Protein AF-0000000083204205 (afdb_homodimer)

Nearest PDB structures (foldseek):
  4p1m-assembly1_A-2  TM=7.434E-01  e=3.852E-02  Escherichia coli
  1t3u-assembly1_D  TM=6.246E-01  e=1.962E-02  Pseudomonas aeruginosa PAO1
  4uc9-assembly4_D  TM=2.939E-01  e=9.115E+00  Human respiratory syncytial virus A2
  4p1m-assembly1_A-2  TM=7.431E-01  e=3.852E-02  Escherichia coli
  1t3u-assembly1_D  TM=6.246E-01  e=1.962E-02  Pseudomonas aeruginosa PAO1

InterPro domains:
  IPR007838 Cell division protein ZapA-like [PF05164] (6-90)
  IPR036192 Cell division protein ZapA-like superfamily [SSF102829] (6-81)

Radius of gyration: 22.92 Å; Cα contacts (8 Å, |Δi|>4): 173; chains: 2; bounding box: 45×75×54 Å

Sequence (198 aa):
MAQQAITLKLAGKSYSLNIDSEKEEMYRLAEREVNSYLAAIKQNNFKNWTDQDYLSMAALKFAIANVDMRQSRELSDEDLKRLGHLGEEIDAYLNALKGMAQQAITLKLAGKSYSLNIDSEKEEMYRLAEREVNSYLAAIKQNNFKNWTDQDYLSMAALKFAIANVDMRQSRELSDEDLKRLGHLGEEIDAYLNALKG

Secondary structure (DSSP, 8-state):
--EEEEEEEETTEEEEEEEEGGGHHHHHHHHHHHHHHHHHHHTT--TT--HHHHHHHHHHHHHHHHHHHHHHHHHHHHHHHHHHHHHHHHHHHHHHHH-/--EEEEEEEETTEEEEEEEEGGGHHHHHHHHHHHHHHHHHHHTT--TT--HHHHHHHHHHHHHHHHHHHHHHHHHHHHHHHHHHHHHHHHHHHHHHHH-

Solvent-accessible surface area (backbone atoms only — not comparable to full-atom values): 10953 Å² total; per-residue (Å²): 131,59,73,39,79,45,79,45,65,54,97,89,39,78,44,80,43,81,41,52,55,90,47,47,67,52,52,51,50,17,40,49,51,52,49,52,48,48,56,57,57,56,71,68,59,64,85,90,60,47,72,50,50,49,29,44,50,46,23,41,53,26,26,34,50,39,54,53,50,52,55,50,47,55,52,48,51,51,48,48,51,51,49,50,54,52,49,53,53,50,51,52,53,52,57,58,67,77,103,132,59,75,38,79,45,78,44,65,54,97,89,39,79,45,80,42,81,41,51,56,90,47,48,68,50,52,52,50,17,40,50,50,52,49,51,47,47,56,56,57,54,71,68,59,62,84,92,61,48,72,49,51,50,30,45,50,44,24,41,53,27,27,34,51,40,54,53,50,52,56,51,47,54,53,48,50,53,48,49,51,51,48,49,52,50,50,53,53,49,51,52,53,53,58,57,68,77,103

Organism: NCBI:txid214856

Foldseek 3Di:
DDKDWDWADDLRDIDIDIDDPVCVVVVVVVSVVLVVQLVVVVVVVPPPDDSVNSNVVSVVVVVVVVVVVVVVVVVVVVVVVVVVVVVVVVVVVVVVVVD/DDKDWDWADDLRDIDIDIDDPVCVVVVVVVSVVLVVQLVVVVVVVPPPDDSVNSNVVSVVVVVVVVVVVVVVVVVVVVVVVVVVVVVVVVVVVVVVVVD

Structure (mmCIF, N/CA/C/O backbone):
data_AF-0000000083204205-model_v1
#
loop_
_entity.id
_entity.type
_entity.pdbx_description
1 polymer 'Cell division protein ZapA'
#
loop_
_atom_site.group_PDB
_atom_site.id
_atom_site.type_symbol
_atom_site.label_atom_id
_atom_site.label_alt_id
_atom_site.label_comp_id
_atom_site.label_asym_id
_atom_site.label_entity_id
_atom_site.label_seq_id
_atom_site.pdbx_PDB_ins_code
_atom_site.Cartn_x
_atom_site.Cartn_y
_atom_site.Cartn_z
_atom_site.occupancy
_atom_site.B_iso_or_equiv
_atom_site.auth_seq_id
_atom_site.auth_comp_id
_atom_site.auth_asym_id
_atom_site.auth_atom_id
_atom_site.pdbx_PDB_model_num
ATOM 1 N N . MET A 1 1 ? -20.734 -2.529 15.055 1 80.31 1 MET A N 1
ATOM 2 C CA . MET A 1 1 ? -20.734 -2.174 13.641 1 80.31 1 MET A CA 1
ATOM 3 C C . MET A 1 1 ? -21.25 -3.33 12.789 1 80.31 1 MET A C 1
ATOM 5 O O . MET A 1 1 ? -21.125 -4.496 13.172 1 80.31 1 MET A O 1
ATOM 9 N N . ALA A 1 2 ? -22.062 -3.029 11.781 1 92.38 2 ALA A N 1
ATOM 10 C CA . ALA A 1 2 ? -22.641 -4.066 10.938 1 92.38 2 ALA A CA 1
ATOM 11 C C . ALA A 1 2 ? -21.578 -4.734 10.07 1 92.38 2 ALA A C 1
ATOM 13 O O . ALA A 1 2 ? -20.641 -4.074 9.609 1 92.38 2 ALA A O 1
ATOM 14 N N . GLN A 1 3 ? -21.641 -6.152 10.109 1 96.69 3 GLN A N 1
ATOM 15 C CA . GLN A 1 3 ? -20.734 -6.918 9.258 1 96.69 3 GLN A CA 1
ATOM 16 C C . GLN A 1 3 ? -21.422 -7.312 7.949 1 96.69 3 GLN A C 1
ATOM 18 O O . GLN A 1 3 ? -22.641 -7.426 7.887 1 96.69 3 GLN A O 1
ATOM 23 N N . GLN A 1 4 ? -20.578 -7.34 6.918 1 97.19 4 GLN A N 1
ATOM 24 C CA . GLN A 1 4 ? -21.078 -7.785 5.625 1 97.19 4 GLN A CA 1
ATOM 25 C C . GLN A 1 4 ? -20.031 -8.609 4.875 1 97.19 4 GLN A C 1
ATOM 27 O O . GLN A 1 4 ? -18.844 -8.359 4.996 1 97.19 4 GLN A O 1
ATOM 32 N N . ALA A 1 5 ? -20.578 -9.523 4.148 1 97.25 5 ALA A N 1
ATOM 33 C CA . ALA A 1 5 ? -19.734 -10.289 3.244 1 97.25 5 ALA A CA 1
ATOM 34 C C . ALA A 1 5 ? -19.625 -9.602 1.886 1 97.25 5 ALA A C 1
ATOM 36 O O . ALA A 1 5 ? -20.609 -9.117 1.344 1 97.25 5 ALA A O 1
ATOM 37 N N . ILE A 1 6 ? -18.375 -9.477 1.399 1 98.25 6 ILE A N 1
ATOM 38 C CA . ILE A 1 6 ? -18.188 -8.977 0.041 1 98.25 6 ILE A CA 1
ATOM 39 C C . ILE A 1 6 ? -17.297 -9.938 -0.74 1 98.25 6 ILE A C 1
ATOM 41 O O . ILE A 1 6 ? -16.516 -10.688 -0.149 1 98.25 6 ILE A O 1
ATOM 45 N N . THR A 1 7 ? -17.469 -9.883 -2.045 1 98.5 7 THR A N 1
ATOM 46 C CA . THR A 1 7 ? -16.609 -10.641 -2.943 1 98.5 7 THR A CA 1
ATOM 47 C C . THR A 1 7 ? -15.719 -9.703 -3.754 1 98.5 7 THR A C 1
ATOM 49 O O . THR A 1 7 ? -16.203 -8.766 -4.387 1 98.5 7 THR A O 1
ATOM 52 N N . LEU A 1 8 ? -14.43 -9.992 -3.668 1 98.62 8 LEU A N 1
ATOM 53 C CA . LEU A 1 8 ? -13.461 -9.219 -4.434 1 98.62 8 LEU A CA 1
ATOM 54 C C . LEU A 1 8 ? -12.773 -10.094 -5.48 1 98.62 8 LEU A C 1
ATOM 56 O O . LEU A 1 8 ? -12.531 -11.281 -5.242 1 98.62 8 LEU A O 1
ATOM 60 N N . LYS A 1 9 ? -12.516 -9.398 -6.605 1 98.5 9 LYS A N 1
ATOM 61 C CA . LYS A 1 9 ? -11.836 -10.117 -7.68 1 98.5 9 LYS A CA 1
ATOM 62 C C . LYS A 1 9 ? -10.422 -9.578 -7.891 1 98.5 9 LYS A C 1
ATOM 64 O O . LYS A 1 9 ? -10.242 -8.383 -8.133 1 98.5 9 LYS A O 1
ATOM 69 N N . LEU A 1 10 ? -9.492 -10.469 -7.699 1 98.38 10 LEU A N 1
ATOM 70 C CA . LEU A 1 10 ? -8.094 -10.117 -7.922 1 98.38 10 LEU A CA 1
ATOM 71 C C . LEU A 1 10 ? -7.418 -11.117 -8.852 1 98.38 10 LEU A C 1
ATOM 73 O O . LEU A 1 10 ? -7.395 -12.32 -8.562 1 98.38 10 LEU A O 1
ATOM 77 N N . ALA A 1 11 ? -6.805 -10.625 -9.969 1 94.62 11 ALA A N 1
ATOM 78 C CA . ALA A 1 11 ? -6.098 -11.453 -10.945 1 94.62 11 ALA A CA 1
ATOM 79 C C . ALA A 1 11 ? -6.953 -12.641 -11.383 1 94.62 11 ALA A C 1
ATOM 81 O O . ALA A 1 11 ? -6.477 -13.773 -11.422 1 94.62 11 ALA A O 1
ATOM 82 N N . GLY A 1 12 ? -8.211 -12.414 -11.539 1 93.56 12 GLY A N 1
ATOM 83 C CA . GLY A 1 12 ? -9.102 -13.414 -12.109 1 93.56 12 GLY A CA 1
ATOM 84 C C . GLY A 1 12 ? -9.734 -14.312 -11.07 1 93.56 12 GLY A C 1
ATOM 85 O O . GLY A 1 12 ? -10.578 -15.148 -11.398 1 93.56 12 GLY A O 1
ATOM 86 N N . LYS A 1 13 ? -9.398 -14.141 -9.875 1 96.81 13 LYS A N 1
ATOM 87 C CA . LYS A 1 13 ? -9.938 -14.969 -8.805 1 96.81 13 LYS A CA 1
ATOM 88 C C . LYS A 1 13 ? -10.82 -14.156 -7.867 1 96.81 13 LYS A C 1
ATOM 90 O O . LYS A 1 13 ? -10.586 -12.961 -7.66 1 96.81 13 LYS A O 1
ATOM 95 N N . SER A 1 14 ? -11.734 -14.859 -7.32 1 98 14 SER A N 1
ATOM 96 C CA . SER A 1 14 ? -12.672 -14.211 -6.406 1 98 14 SER A CA 1
ATOM 97 C C . SER A 1 14 ? -12.398 -14.609 -4.961 1 98 14 SER A C 1
ATOM 99 O O . SER A 1 14 ? -12.102 -15.773 -4.676 1 98 14 SER A O 1
ATOM 101 N N . TYR A 1 15 ? -12.516 -13.664 -4.051 1 97.25 15 TYR A N 1
ATOM 102 C CA . TYR A 1 15 ? -12.32 -13.867 -2.617 1 97.25 15 TYR A CA 1
ATOM 103 C C . TYR A 1 15 ? -13.5 -13.305 -1.826 1 97.25 15 TYR A C 1
ATOM 105 O O . TYR A 1 15 ? -13.844 -12.133 -1.974 1 97.25 15 TYR A O 1
ATOM 113 N N . SER A 1 16 ? -14.078 -14.078 -0.99 1 97.5 16 SER A N 1
ATOM 114 C CA . SER A 1 16 ? -15.133 -13.617 -0.099 1 97.5 16 SER A CA 1
ATOM 115 C C . SER A 1 16 ? -14.57 -13.188 1.253 1 97.5 16 SER A C 1
ATOM 117 O O . SER A 1 16 ? -13.867 -13.961 1.907 1 97.5 16 SER A O 1
ATOM 119 N N . LEU A 1 17 ? -14.875 -11.961 1.586 1 96.69 17 LEU A N 1
ATOM 120 C CA . LEU A 1 17 ? -14.375 -11.422 2.844 1 96.69 17 LEU A CA 1
ATOM 121 C C . LEU A 1 17 ? -15.516 -10.891 3.705 1 96.69 17 LEU A C 1
ATOM 123 O O . LEU A 1 17 ? -16.5 -10.359 3.184 1 96.69 17 LEU A O 1
ATOM 127 N N . ASN A 1 18 ? -15.359 -11.125 4.984 1 97.19 18 ASN A N 1
ATOM 128 C CA . ASN A 1 18 ? -16.25 -10.5 5.957 1 97.19 18 ASN A CA 1
ATOM 129 C C . ASN A 1 18 ? -15.648 -9.219 6.523 1 97.19 18 ASN A C 1
ATOM 131 O O . ASN A 1 18 ? -14.578 -9.242 7.129 1 97.19 18 ASN A O 1
ATOM 135 N N . ILE A 1 19 ? -16.375 -8.086 6.316 1 97.25 19 ILE A N 1
ATOM 136 C CA . ILE A 1 19 ? -15.797 -6.805 6.699 1 97.25 19 ILE A CA 1
ATOM 137 C C . ILE A 1 19 ? -16.844 -5.961 7.422 1 97.25 19 ILE A C 1
ATOM 139 O O . ILE A 1 19 ? -18.031 -6.285 7.41 1 97.25 19 ILE A O 1
ATOM 143 N N . ASP A 1 20 ? -16.375 -4.883 8.078 1 96.62 20 ASP A N 1
ATOM 144 C CA . ASP A 1 20 ? -17.281 -3.834 8.523 1 96.62 20 ASP A CA 1
ATOM 145 C C . ASP A 1 20 ? -17.922 -3.125 7.34 1 96.62 20 ASP A C 1
ATOM 147 O O . ASP A 1 20 ? -17.234 -2.656 6.434 1 96.62 20 ASP A O 1
ATOM 151 N N . SER A 1 21 ? -19.234 -2.977 7.406 1 96.62 21 SER A N 1
ATOM 152 C CA . SER A 1 21 ? -20 -2.426 6.293 1 96.62 21 SER A CA 1
ATOM 153 C C . SER A 1 21 ? -19.531 -1.014 5.949 1 96.62 21 SER A C 1
ATOM 155 O O . SER A 1 21 ? -19.562 -0.611 4.785 1 96.62 21 SER A O 1
ATOM 157 N N . GLU A 1 22 ? -19.016 -0.334 6.867 1 95.31 22 GLU A N 1
ATOM 158 C CA . GLU A 1 22 ? -18.594 1.052 6.664 1 95.31 22 GLU A CA 1
ATOM 159 C C . GLU A 1 22 ? -17.297 1.131 5.867 1 95.31 22 GLU A C 1
ATOM 161 O O . GLU A 1 22 ? -16.969 2.182 5.312 1 95.31 22 GLU A O 1
ATOM 166 N N . LYS A 1 23 ? -16.594 -0.029 5.703 1 96 23 LYS A N 1
ATOM 167 C CA . LYS A 1 23 ? -15.297 -0.044 5.027 1 96 23 LYS A CA 1
ATOM 168 C C . LYS A 1 23 ? -15.43 -0.532 3.59 1 96 23 LYS A C 1
ATOM 170 O O . LYS A 1 23 ? -14.445 -0.563 2.846 1 96 23 LYS A O 1
ATOM 175 N N . GLU A 1 24 ? -16.609 -0.859 3.145 1 97.06 24 GLU A N 1
ATOM 176 C CA . GLU A 1 24 ? -16.812 -1.491 1.845 1 97.06 24 GLU A CA 1
ATOM 177 C C . GLU A 1 24 ? -16.25 -0.627 0.719 1 97.06 24 GLU A C 1
ATOM 179 O O . GLU A 1 24 ? -15.578 -1.134 -0.184 1 97.06 24 GLU A O 1
ATOM 184 N N . GLU A 1 25 ? -16.562 0.609 0.744 1 97 25 GLU A N 1
ATOM 185 C CA . GLU A 1 25 ? -16.062 1.488 -0.317 1 97 25 GLU A CA 1
ATOM 186 C C . GLU A 1 25 ? -14.547 1.459 -0.405 1 97 25 GLU A C 1
ATOM 188 O O . GLU A 1 25 ? -13.984 1.445 -1.501 1 97 25 GLU A O 1
ATOM 193 N N . MET A 1 26 ? -13.898 1.373 0.69 1 97.75 26 MET A N 1
ATOM 194 C CA . MET A 1 26 ? -12.438 1.335 0.761 1 97.75 26 MET A CA 1
ATOM 195 C C . MET A 1 26 ? -11.898 0.05 0.144 1 97.75 26 MET A C 1
ATOM 197 O O . MET A 1 26 ? -10.938 0.083 -0.625 1 97.75 26 MET A O 1
ATOM 201 N N . TYR A 1 27 ? -12.523 -1.045 0.409 1 98.38 27 TYR A N 1
ATOM 202 C CA . TYR A 1 27 ? -12.109 -2.33 -0.139 1 98.38 27 TYR A CA 1
ATOM 203 C C . TYR A 1 27 ? -12.312 -2.371 -1.649 1 98.38 27 TYR A C 1
ATOM 205 O O . TYR A 1 27 ? -11.484 -2.914 -2.379 1 98.38 27 TYR A O 1
ATOM 213 N N . ARG A 1 28 ? -13.398 -1.749 -2.092 1 98.69 28 ARG A N 1
ATOM 214 C CA . ARG A 1 28 ? -13.695 -1.729 -3.52 1 98.69 28 ARG A CA 1
ATOM 215 C C . ARG A 1 28 ? -12.711 -0.842 -4.273 1 98.69 28 ARG A C 1
ATOM 217 O O . ARG A 1 28 ? -12.273 -1.188 -5.371 1 98.69 28 ARG A O 1
ATOM 224 N N . LEU A 1 29 ? -12.414 0.24 -3.65 1 98.38 29 LEU A N 1
ATOM 225 C CA . LEU A 1 29 ? -11.43 1.126 -4.258 1 98.38 29 LEU A CA 1
ATOM 226 C C . LEU A 1 29 ? -10.07 0.446 -4.344 1 98.38 29 LEU A C 1
ATOM 228 O O . LEU A 1 29 ? -9.383 0.543 -5.363 1 98.38 29 LEU A O 1
ATOM 232 N N . ALA A 1 30 ? -9.703 -0.22 -3.273 1 98.69 30 ALA A N 1
ATOM 233 C CA . ALA A 1 30 ? -8.438 -0.95 -3.248 1 98.69 30 ALA A CA 1
ATOM 234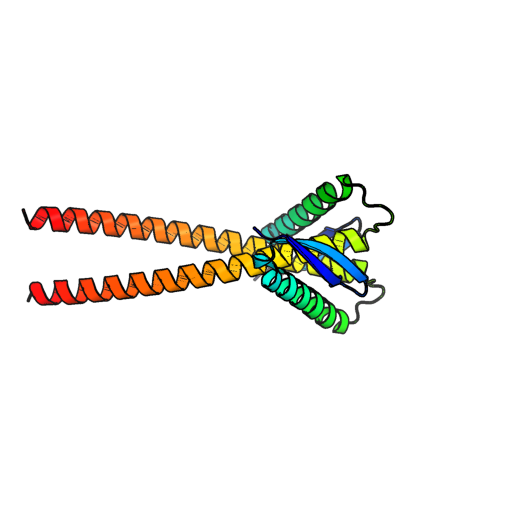 C C . ALA A 1 30 ? -8.406 -2.031 -4.324 1 98.69 30 ALA A C 1
ATOM 236 O O . ALA A 1 30 ? -7.406 -2.188 -5.027 1 98.69 30 ALA A O 1
ATOM 237 N N . GLU A 1 31 ? -9.484 -2.773 -4.422 1 98.81 31 GLU A N 1
ATOM 238 C CA . GLU A 1 31 ? -9.617 -3.779 -5.473 1 98.81 31 GLU A CA 1
ATOM 239 C C . GLU A 1 31 ? -9.391 -3.168 -6.852 1 98.81 31 GLU A C 1
ATOM 241 O O . GLU A 1 31 ? -8.656 -3.725 -7.668 1 98.81 31 GLU A O 1
ATOM 246 N N . ARG A 1 32 ? -10.086 -2.086 -7.078 1 98.44 32 ARG A N 1
ATOM 247 C CA . ARG A 1 32 ? -9.969 -1.404 -8.359 1 98.44 32 ARG A CA 1
ATOM 248 C C . ARG A 1 32 ? -8.531 -0.972 -8.625 1 98.44 32 ARG A C 1
ATOM 250 O O . ARG A 1 32 ? -8.031 -1.101 -9.742 1 98.44 32 ARG A O 1
ATOM 257 N N . GLU A 1 33 ? -7.887 -0.431 -7.668 1 98.56 33 GLU A N 1
ATOM 258 C CA . GLU A 1 33 ? -6.512 0.028 -7.816 1 98.56 33 GLU A CA 1
ATOM 259 C C . GLU A 1 33 ? -5.574 -1.135 -8.133 1 98.56 33 GLU A C 1
ATOM 261 O O . GLU A 1 33 ? -4.699 -1.017 -9 1 98.56 33 GLU A O 1
ATOM 266 N N . VAL A 1 34 ? -5.773 -2.205 -7.414 1 98.88 34 VAL A N 1
ATOM 267 C CA . VAL A 1 34 ? -4.941 -3.377 -7.672 1 98.88 34 VAL A CA 1
ATOM 268 C C . VAL A 1 34 ? -5.145 -3.846 -9.109 1 98.88 34 VAL A C 1
ATOM 270 O O . VAL A 1 34 ? -4.18 -4.023 -9.859 1 98.88 34 VAL A O 1
ATOM 273 N N . ASN A 1 35 ? -6.383 -3.955 -9.5 1 98.69 35 ASN A N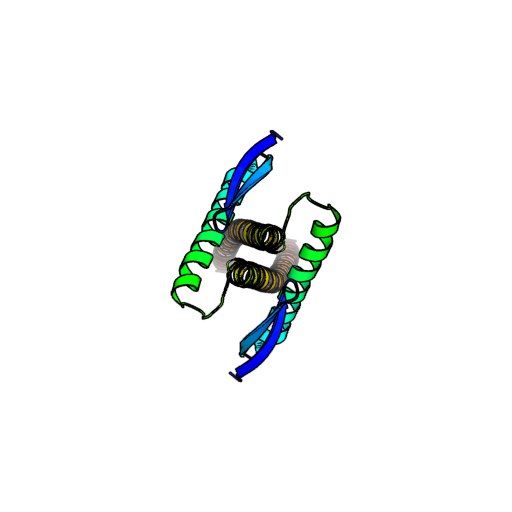 1
ATOM 274 C CA . ASN A 1 35 ? -6.684 -4.461 -10.836 1 98.69 35 ASN A CA 1
ATOM 275 C C . ASN A 1 35 ? -6.211 -3.498 -11.922 1 98.69 35 ASN A C 1
ATOM 277 O O . ASN A 1 35 ? -5.762 -3.928 -12.984 1 98.69 35 ASN A O 1
ATOM 281 N N . SER A 1 36 ? -6.395 -2.26 -11.664 1 98.56 36 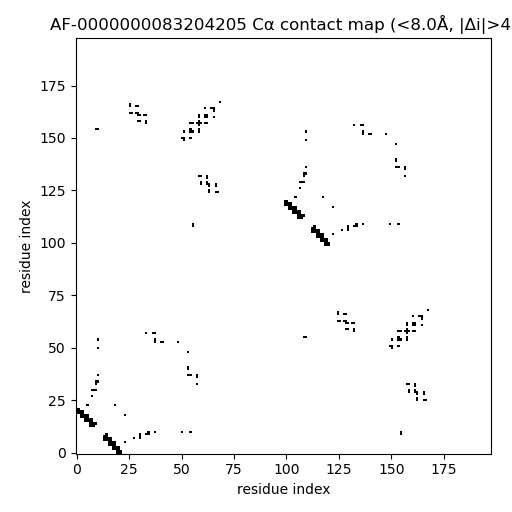SER A N 1
ATOM 282 C CA . SER A 1 36 ? -5.906 -1.261 -12.609 1 98.56 36 SER A CA 1
ATOM 283 C C . SER A 1 36 ? -4.398 -1.369 -12.797 1 98.56 36 SER A C 1
ATOM 285 O O . SER A 1 36 ? -3.896 -1.253 -13.914 1 98.56 36 SER A O 1
ATOM 287 N N . TYR A 1 37 ? -3.701 -1.565 -11.711 1 98.56 37 TYR A N 1
ATOM 288 C CA . TYR A 1 37 ? -2.252 -1.704 -11.805 1 98.56 37 TYR A CA 1
ATOM 289 C C . TYR A 1 37 ? -1.874 -2.971 -12.562 1 98.56 37 TYR A C 1
ATOM 291 O O . TYR A 1 37 ? -0.994 -2.945 -13.422 1 98.56 37 TYR A O 1
ATOM 299 N N . LEU A 1 38 ? -2.51 -4.07 -12.188 1 98.5 38 LEU A N 1
ATOM 300 C CA . LEU A 1 38 ? -2.232 -5.328 -12.875 1 98.5 38 LEU A CA 1
ATOM 301 C C . LEU A 1 38 ? -2.445 -5.188 -14.375 1 98.5 38 LEU A C 1
ATOM 303 O O . LEU A 1 38 ? -1.621 -5.648 -15.172 1 98.5 38 LEU A O 1
ATOM 307 N N . ALA A 1 39 ? -3.559 -4.555 -14.711 1 97.19 39 ALA A N 1
ATOM 308 C CA . ALA A 1 39 ? -3.857 -4.348 -16.125 1 97.19 39 ALA A CA 1
ATOM 309 C C . ALA A 1 39 ? -2.773 -3.512 -16.797 1 97.19 39 ALA A C 1
ATOM 311 O O . ALA A 1 39 ? -2.342 -3.822 -17.922 1 97.19 39 ALA A O 1
ATOM 312 N N . ALA A 1 40 ? -2.344 -2.49 -16.188 1 97.62 40 ALA A N 1
ATOM 313 C CA . ALA A 1 40 ? -1.339 -1.583 -16.734 1 97.62 40 ALA A CA 1
ATOM 314 C C . ALA A 1 40 ? -0.004 -2.295 -16.922 1 97.62 40 ALA A C 1
ATOM 316 O O . ALA A 1 40 ? 0.625 -2.166 -17.984 1 97.62 40 ALA A O 1
ATOM 317 N N . ILE A 1 41 ? 0.453 -3.025 -15.953 1 97.25 41 ILE A N 1
ATOM 318 C CA . ILE A 1 41 ? 1.784 -3.617 -16.016 1 97.25 41 ILE A CA 1
ATOM 319 C C . ILE A 1 41 ? 1.78 -4.801 -16.984 1 97.25 41 ILE A C 1
ATOM 321 O O . ILE A 1 41 ? 2.814 -5.137 -17.562 1 97.25 41 ILE A O 1
ATOM 325 N N . LYS A 1 42 ? 0.674 -5.402 -17.156 1 96.25 42 LYS A N 1
ATOM 326 C CA . LYS A 1 42 ? 0.553 -6.5 -18.109 1 96.25 42 LYS A CA 1
ATOM 327 C C . LYS A 1 42 ? 0.789 -6.012 -19.531 1 96.25 42 LYS A C 1
ATOM 329 O O . LYS A 1 42 ? 1.182 -6.793 -20.406 1 96.25 42 LYS A O 1
ATOM 334 N N . GLN A 1 43 ? 0.535 -4.762 -19.766 1 96.19 43 GLN A N 1
ATOM 335 C CA . GLN A 1 43 ? 0.738 -4.191 -21.094 1 96.19 43 GLN A CA 1
ATOM 336 C C . GLN A 1 43 ? 2.213 -4.211 -21.484 1 96.19 43 GLN A C 1
ATOM 338 O O . GLN A 1 43 ? 2.551 -4.145 -22.672 1 96.19 43 GLN A O 1
ATOM 343 N N . ASN A 1 44 ? 3.086 -4.27 -20.5 1 92.69 44 ASN A N 1
ATOM 344 C CA . ASN A 1 44 ? 4.52 -4.312 -20.781 1 92.69 44 ASN A CA 1
ATOM 345 C C . ASN A 1 44 ? 4.945 -5.672 -21.312 1 92.69 44 ASN A C 1
ATOM 347 O O . ASN A 1 44 ? 6.039 -5.809 -21.875 1 92.69 44 ASN A O 1
ATOM 351 N N . ASN A 1 45 ? 4.234 -6.629 -21.203 1 88.25 45 ASN A N 1
ATOM 352 C CA . ASN A 1 45 ? 4.395 -7.961 -21.781 1 88.25 45 ASN A CA 1
ATOM 353 C C . ASN A 1 45 ? 5.727 -8.586 -21.375 1 88.25 45 ASN A C 1
ATOM 355 O O . ASN A 1 45 ? 6.492 -9.031 -22.234 1 88.25 45 ASN A O 1
ATOM 359 N N . PHE A 1 46 ? 5.883 -8.609 -20.031 1 89.38 46 PHE A N 1
ATOM 360 C CA . PHE A 1 46 ? 7.086 -9.258 -19.531 1 89.38 46 PHE A CA 1
ATOM 361 C C . PHE A 1 46 ? 7.082 -10.742 -19.859 1 89.38 46 PHE A C 1
ATOM 363 O O . PHE A 1 46 ? 6.117 -11.453 -19.562 1 89.38 46 PHE A O 1
ATOM 370 N N . LYS A 1 47 ? 8.211 -11.133 -20.531 1 89.56 47 LYS A N 1
ATOM 371 C CA . LYS A 1 47 ? 8.32 -12.523 -20.953 1 89.56 47 LYS A CA 1
ATOM 372 C C . LYS A 1 47 ? 8.297 -13.469 -19.75 1 89.56 47 LYS A C 1
ATOM 374 O O . LYS A 1 47 ? 8.992 -13.234 -18.766 1 89.56 47 LYS A O 1
ATOM 379 N N . ASN A 1 48 ? 7.461 -14.539 -19.719 1 93.56 48 ASN A N 1
ATOM 380 C CA . ASN A 1 48 ? 7.398 -15.656 -18.781 1 93.56 48 ASN A CA 1
ATOM 381 C C . ASN A 1 48 ? 6.801 -15.234 -17.438 1 93.56 48 ASN A C 1
ATOM 383 O O . ASN A 1 48 ? 6.961 -15.93 -16.438 1 93.56 48 ASN A O 1
ATOM 387 N N . TRP A 1 49 ? 6.309 -14.031 -17.453 1 95.44 49 TRP A N 1
ATOM 388 C CA . TRP A 1 49 ? 5.641 -13.648 -16.203 1 95.44 49 TRP A CA 1
ATOM 389 C C . TRP A 1 49 ? 4.289 -14.336 -16.078 1 95.44 49 TRP A C 1
ATOM 391 O O . TRP A 1 49 ? 3.545 -14.453 -17.062 1 95.44 49 TRP A O 1
ATOM 401 N N . THR A 1 50 ? 4.016 -14.727 -14.852 1 95.94 50 THR A N 1
ATOM 402 C CA . THR A 1 50 ? 2.725 -15.305 -14.492 1 95.94 50 THR A CA 1
ATOM 403 C C . THR A 1 50 ? 1.915 -14.328 -13.641 1 95.94 50 THR A C 1
ATOM 405 O O . THR A 1 50 ? 2.391 -13.242 -13.312 1 95.94 50 THR A O 1
ATOM 408 N N . ASP A 1 51 ? 0.686 -14.711 -13.336 1 95.94 51 ASP A N 1
ATOM 409 C CA . ASP A 1 51 ? -0.126 -13.898 -12.438 1 95.94 51 ASP A CA 1
ATOM 410 C C . ASP A 1 51 ? 0.574 -13.695 -11.094 1 95.94 51 ASP A C 1
ATOM 412 O O . ASP A 1 51 ? 0.446 -12.641 -10.469 1 95.94 51 ASP A O 1
ATOM 416 N N . GLN A 1 52 ? 1.271 -14.68 -10.711 1 97.19 52 GLN A N 1
ATOM 417 C CA . GLN 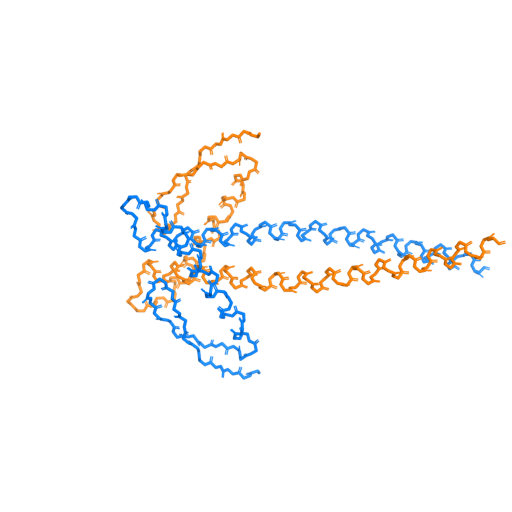A 1 52 ? 2.049 -14.547 -9.484 1 97.19 52 GLN A CA 1
ATOM 418 C C . GLN A 1 52 ? 3.068 -13.422 -9.594 1 97.19 52 GLN A C 1
ATOM 420 O O . GLN A 1 52 ? 3.262 -12.656 -8.641 1 97.19 52 GLN A O 1
ATOM 425 N N . ASP A 1 53 ? 3.697 -13.305 -10.695 1 98 53 ASP A N 1
ATOM 426 C CA . ASP A 1 53 ? 4.684 -12.258 -10.914 1 98 53 ASP A CA 1
ATOM 427 C C . ASP A 1 53 ? 4.031 -10.875 -10.867 1 98 53 ASP A C 1
ATOM 429 O O . ASP A 1 53 ? 4.527 -9.977 -10.188 1 98 53 ASP A O 1
ATOM 433 N N . TYR A 1 54 ? 2.967 -10.758 -11.562 1 98.19 54 TYR A N 1
ATOM 434 C CA . TYR A 1 54 ? 2.268 -9.484 -11.609 1 98.19 54 TYR A CA 1
ATOM 435 C C . TYR A 1 54 ? 1.759 -9.094 -10.227 1 98.19 54 TYR A C 1
ATOM 437 O O . TYR A 1 54 ? 1.819 -7.922 -9.836 1 98.19 54 TYR A O 1
ATOM 445 N N . LEU A 1 55 ? 1.296 -10.047 -9.484 1 98.69 55 LEU A N 1
ATOM 446 C CA . LEU A 1 55 ? 0.793 -9.797 -8.141 1 98.69 55 LEU A CA 1
ATOM 447 C C . LEU A 1 55 ? 1.934 -9.445 -7.191 1 98.69 55 LEU A C 1
ATOM 449 O O . LEU A 1 55 ? 1.756 -8.633 -6.277 1 98.69 55 LEU A O 1
ATOM 453 N N . SER A 1 56 ? 3.104 -10.031 -7.371 1 98.81 56 SER A N 1
ATOM 454 C CA . SER A 1 56 ? 4.281 -9.648 -6.598 1 98.81 56 SER A CA 1
ATOM 455 C C . SER A 1 56 ? 4.613 -8.172 -6.797 1 98.81 56 SER A C 1
ATOM 457 O O . SER A 1 56 ? 4.859 -7.453 -5.824 1 98.81 56 SER A O 1
ATOM 459 N N . MET A 1 57 ? 4.508 -7.734 -7.984 1 98.44 57 MET A N 1
ATOM 460 C CA . MET A 1 57 ? 4.82 -6.344 -8.297 1 98.44 57 MET A CA 1
ATOM 461 C C . MET A 1 57 ? 3.756 -5.41 -7.738 1 98.44 57 MET A C 1
ATOM 463 O O . MET A 1 57 ? 4.07 -4.309 -7.281 1 98.44 57 MET A O 1
ATOM 467 N N . ALA A 1 58 ? 2.518 -5.863 -7.82 1 98.75 58 ALA A N 1
ATOM 468 C CA . ALA A 1 58 ? 1.447 -5.062 -7.234 1 98.75 58 ALA A CA 1
ATOM 469 C C . ALA A 1 58 ? 1.647 -4.898 -5.727 1 98.75 58 ALA A C 1
ATOM 471 O O . ALA A 1 58 ? 1.553 -3.787 -5.199 1 98.75 58 ALA A O 1
ATOM 472 N N . ALA A 1 59 ? 1.901 -5.98 -5.047 1 98.94 59 ALA A N 1
ATOM 473 C CA . ALA A 1 59 ? 2.162 -5.934 -3.609 1 98.94 59 ALA A CA 1
ATOM 474 C C . ALA A 1 59 ? 3.322 -4.992 -3.291 1 98.94 59 ALA A C 1
ATOM 476 O O . ALA A 1 59 ? 3.217 -4.148 -2.4 1 98.94 59 ALA A O 1
ATOM 477 N N . LEU A 1 60 ? 4.367 -5.121 -4.082 1 98.88 60 LEU A N 1
ATOM 478 C CA . LEU A 1 60 ? 5.543 -4.277 -3.891 1 98.88 60 LEU A CA 1
ATOM 479 C C . LEU A 1 60 ? 5.199 -2.809 -4.117 1 98.88 60 LEU A C 1
ATOM 481 O O . LEU A 1 60 ? 5.566 -1.947 -3.314 1 98.88 60 LEU A O 1
ATOM 485 N N . LYS A 1 61 ? 4.52 -2.557 -5.195 1 98.5 61 LYS A N 1
ATOM 486 C CA . LYS A 1 61 ? 4.133 -1.194 -5.551 1 98.5 61 LYS A CA 1
ATOM 487 C C . LYS A 1 61 ? 3.373 -0.524 -4.41 1 98.5 61 LYS A C 1
ATOM 489 O O . LYS A 1 61 ? 3.697 0.599 -4.016 1 98.5 61 LYS A O 1
ATOM 494 N N . PHE A 1 62 ? 2.416 -1.251 -3.891 1 98.81 62 PHE A N 1
ATOM 495 C CA . PHE A 1 62 ? 1.562 -0.647 -2.875 1 98.81 62 PHE A CA 1
ATOM 496 C C . PHE A 1 62 ? 2.279 -0.583 -1.532 1 98.81 62 PHE A C 1
ATOM 498 O O . PHE A 1 62 ? 2.061 0.344 -0.75 1 98.81 62 PHE A O 1
ATOM 505 N N . ALA A 1 63 ? 3.146 -1.502 -1.267 1 98.75 63 ALA A N 1
ATOM 506 C CA . ALA A 1 63 ? 3.971 -1.439 -0.062 1 98.75 63 ALA A CA 1
ATOM 507 C C . ALA A 1 63 ? 4.93 -0.254 -0.114 1 98.75 63 ALA A C 1
ATOM 509 O O . ALA A 1 63 ? 5.113 0.449 0.882 1 98.75 63 ALA A O 1
ATOM 510 N N . ILE A 1 64 ? 5.523 -0.033 -1.263 1 98.44 64 ILE A N 1
ATOM 511 C CA . ILE A 1 64 ? 6.426 1.101 -1.433 1 98.44 64 ILE A CA 1
ATOM 512 C C . ILE A 1 64 ? 5.668 2.404 -1.179 1 98.44 64 ILE A C 1
ATOM 514 O O . ILE A 1 64 ? 6.164 3.289 -0.477 1 98.44 64 ILE A O 1
ATOM 518 N N . ALA A 1 65 ? 4.5 2.486 -1.742 1 97.5 65 ALA A N 1
ATOM 519 C CA . ALA A 1 65 ? 3.678 3.678 -1.555 1 97.5 65 ALA A CA 1
ATOM 520 C C . ALA A 1 65 ? 3.367 3.904 -0.078 1 97.5 65 ALA A C 1
ATOM 522 O O . ALA A 1 65 ? 3.365 5.043 0.395 1 97.5 65 ALA A O 1
ATOM 523 N N . ASN A 1 66 ? 3.057 2.828 0.624 1 97.12 66 ASN A N 1
ATOM 524 C CA . ASN A 1 66 ? 2.77 2.916 2.051 1 97.12 66 ASN A CA 1
ATOM 525 C C . ASN A 1 66 ? 3.979 3.42 2.836 1 97.12 66 ASN A C 1
ATOM 527 O O . ASN A 1 66 ? 3.842 4.273 3.715 1 97.12 66 ASN A O 1
ATOM 531 N N . VAL A 1 67 ? 5.141 2.883 2.539 1 96.81 67 VAL A N 1
ATOM 532 C CA . VAL A 1 67 ? 6.367 3.297 3.213 1 96.81 67 VAL A CA 1
ATOM 533 C C . VAL A 1 67 ? 6.621 4.781 2.959 1 96.81 67 VAL A C 1
ATOM 535 O O . VAL A 1 67 ? 6.938 5.531 3.885 1 96.81 67 VAL A O 1
ATOM 538 N N . ASP A 1 68 ? 6.473 5.16 1.725 1 94.94 68 ASP A N 1
ATOM 539 C CA . ASP A 1 68 ? 6.695 6.543 1.321 1 94.94 68 ASP A CA 1
ATOM 540 C C . ASP A 1 68 ? 5.754 7.488 2.064 1 94.94 68 ASP A C 1
ATOM 542 O O . ASP A 1 68 ? 6.184 8.523 2.576 1 94.94 68 ASP A O 1
ATOM 546 N N . MET A 1 69 ? 4.465 7.09 2.162 1 92.69 69 MET A N 1
ATOM 547 C CA . MET A 1 69 ? 3.453 7.918 2.809 1 92.69 69 MET A CA 1
ATOM 548 C C . MET A 1 69 ? 3.715 8.023 4.309 1 92.69 69 MET A C 1
ATOM 550 O O . MET A 1 69 ? 3.521 9.086 4.902 1 92.69 69 MET A O 1
ATOM 554 N N . ARG A 1 70 ? 4.137 6.98 4.875 1 91.25 70 ARG A N 1
ATOM 555 C CA . ARG A 1 70 ? 4.418 6.988 6.309 1 91.25 70 ARG A CA 1
ATOM 556 C C . ARG A 1 70 ? 5.602 7.895 6.629 1 91.25 70 ARG A C 1
ATOM 558 O O . ARG A 1 70 ? 5.578 8.625 7.617 1 91.25 70 ARG A O 1
ATOM 565 N N . GLN A 1 71 ? 6.559 7.844 5.82 1 88.5 71 GLN A N 1
ATOM 566 C CA . GLN A 1 71 ? 7.734 8.68 6.031 1 88.5 71 GLN A CA 1
ATOM 567 C C . GLN A 1 71 ? 7.395 10.156 5.844 1 88.5 71 GLN A C 1
ATOM 569 O O . GLN A 1 71 ? 7.883 11.016 6.59 1 88.5 71 GLN A O 1
ATOM 574 N N . SER A 1 72 ? 6.574 10.43 4.902 1 85.69 72 SER A N 1
ATOM 575 C CA . SER A 1 72 ? 6.156 11.805 4.641 1 85.69 72 SER A CA 1
ATOM 576 C C . SER A 1 72 ? 5.281 12.336 5.77 1 85.69 72 SER A C 1
ATOM 578 O O . SER A 1 72 ? 5.379 13.508 6.137 1 85.69 72 SER A O 1
ATOM 580 N N . ARG A 1 73 ? 4.422 11.492 6.277 1 82.5 73 ARG A N 1
ATOM 581 C CA . ARG A 1 73 ? 3.545 11.883 7.379 1 82.5 73 ARG A CA 1
ATOM 582 C C . ARG A 1 73 ? 4.348 12.18 8.641 1 82.5 73 ARG A C 1
ATOM 584 O O . ARG A 1 73 ? 4.016 13.094 9.398 1 82.5 73 ARG A O 1
ATOM 591 N N . GLU A 1 74 ? 5.289 11.414 8.859 1 81.38 74 GLU A N 1
ATOM 592 C CA . GLU A 1 74 ? 6.148 11.633 10.016 1 81.38 74 GLU A CA 1
ATOM 593 C C . GLU A 1 74 ? 6.812 13.008 9.953 1 81.38 74 GLU A C 1
ATOM 595 O O . GLU A 1 74 ? 6.914 13.703 10.969 1 81.38 74 GLU A O 1
ATOM 600 N N . LEU A 1 75 ? 7.125 13.352 8.812 1 76.88 75 LEU A N 1
ATOM 601 C CA . LEU A 1 75 ? 7.742 14.664 8.617 1 76.88 75 LEU A CA 1
ATOM 602 C C . LEU A 1 75 ? 6.727 15.781 8.852 1 76.88 75 LEU A C 1
ATOM 604 O O . LEU A 1 75 ? 7.047 16.781 9.484 1 76.88 75 LEU A O 1
ATOM 608 N N . SER A 1 76 ? 5.547 15.547 8.414 1 77.38 76 SER A N 1
ATOM 609 C CA . SER A 1 76 ? 4.488 16.547 8.562 1 77.38 76 SER A CA 1
ATOM 610 C C . SER A 1 76 ? 4.086 16.703 10.023 1 77.38 76 SER A C 1
ATOM 612 O O . SER A 1 76 ? 3.863 17.812 10.492 1 77.38 76 SER A O 1
ATOM 614 N N . ASP A 1 77 ? 3.961 15.586 10.648 1 78.25 77 ASP A N 1
ATOM 615 C CA . ASP A 1 77 ? 3.602 15.625 12.07 1 78.25 77 ASP A CA 1
ATOM 616 C C . ASP A 1 77 ? 4.645 16.391 12.875 1 78.25 77 ASP A C 1
ATOM 618 O O . ASP A 1 77 ? 4.305 17.125 13.805 1 78.25 77 ASP A O 1
ATOM 622 N N . GLU A 1 78 ? 5.812 16.156 12.523 1 74.88 78 GLU A N 1
ATOM 623 C CA . GLU A 1 78 ? 6.883 16.891 13.188 1 74.88 78 GLU A CA 1
ATOM 624 C C . GLU A 1 78 ? 6.758 18.391 12.938 1 74.88 78 GLU A C 1
ATOM 626 O O . GLU A 1 78 ? 6.984 19.188 13.844 1 74.88 78 GLU A O 1
ATOM 631 N N . ASP A 1 79 ? 6.391 18.672 11.742 1 72.75 79 ASP A N 1
ATOM 632 C CA . ASP A 1 79 ? 6.199 20.062 11.391 1 72.75 79 ASP A CA 1
ATOM 633 C C . ASP A 1 79 ? 5.023 20.672 12.156 1 72.75 79 ASP A C 1
ATOM 635 O O . ASP A 1 79 ? 5.102 21.812 12.617 1 72.75 79 ASP A O 1
ATOM 639 N N . LEU A 1 80 ? 3.953 19.906 12.273 1 70.81 80 LEU A N 1
ATOM 640 C CA . LEU A 1 80 ? 2.775 20.359 13 1 70.81 80 LEU A CA 1
ATOM 641 C C . LEU A 1 80 ? 3.09 20.562 14.477 1 70.81 80 LEU A C 1
ATOM 643 O O . LEU A 1 80 ? 2.619 21.516 15.102 1 70.81 80 LEU A O 1
ATOM 647 N N . LYS A 1 81 ? 3.783 19.625 14.914 1 77.62 81 LYS A N 1
ATOM 648 C CA . LYS A 1 81 ? 4.211 19.75 16.297 1 77.62 81 LYS A CA 1
ATOM 649 C C . LYS A 1 81 ? 5.043 21.016 16.516 1 77.62 81 LYS A C 1
ATOM 651 O O . LYS A 1 81 ? 4.836 21.75 17.484 1 77.62 81 LYS A O 1
ATOM 656 N N . ARG A 1 82 ? 5.852 21.312 15.555 1 76 82 ARG A N 1
ATOM 657 C CA . ARG A 1 82 ? 6.668 22.516 15.617 1 76 82 ARG A CA 1
ATOM 658 C C . ARG A 1 82 ? 5.801 23.781 15.531 1 76 82 ARG A C 1
ATOM 660 O O . ARG A 1 82 ? 6.016 24.734 16.266 1 76 82 ARG A O 1
ATOM 667 N N . LEU A 1 83 ? 4.816 23.656 14.742 1 70.06 83 LEU A N 1
ATOM 668 C CA . LEU A 1 83 ? 3.895 24.766 14.578 1 70.06 83 LEU A CA 1
ATOM 669 C C . LEU A 1 83 ? 3.059 24.969 15.844 1 7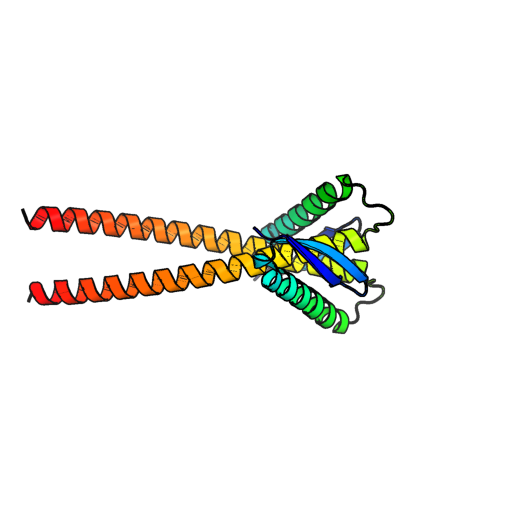0.06 83 LEU A C 1
ATOM 671 O O . LEU A 1 83 ? 2.814 26.109 16.25 1 70.06 83 LEU A O 1
ATOM 675 N N . GLY A 1 84 ? 2.59 23.844 16.328 1 72.38 84 GLY A N 1
ATOM 676 C CA . GLY A 1 84 ? 1.869 23.938 17.594 1 72.38 84 GLY A CA 1
ATOM 677 C C . GLY A 1 84 ? 2.68 24.578 18.703 1 72.38 84 GLY A C 1
ATOM 678 O O . GLY A 1 84 ? 2.172 25.422 19.422 1 72.38 84 GLY A O 1
ATOM 679 N N . HIS A 1 85 ? 3.938 24.172 18.828 1 78.38 85 HIS A N 1
ATOM 680 C CA . HIS A 1 85 ? 4.828 24.75 19.812 1 78.38 85 HIS A CA 1
ATOM 681 C C . HIS A 1 85 ? 5 26.25 19.594 1 78.38 85 HIS A C 1
ATOM 683 O O . HIS A 1 85 ? 4.996 27.031 20.547 1 78.38 85 HIS A O 1
ATOM 689 N N . LEU A 1 86 ? 5.121 26.656 18.391 1 69.44 86 LEU A N 1
ATOM 690 C CA . LEU A 1 86 ? 5.23 28.062 18.047 1 69.44 86 LEU A CA 1
ATOM 691 C C . LEU A 1 86 ? 3.965 28.828 18.438 1 69.44 86 LEU A C 1
ATOM 693 O O . LEU A 1 86 ? 4.039 29.938 18.969 1 69.44 86 LEU A O 1
ATOM 697 N N . GLY A 1 87 ? 2.758 28.297 18.219 1 68.94 87 GLY A N 1
ATOM 698 C CA . GLY A 1 87 ? 1.484 28.875 18.625 1 68.94 87 GLY A CA 1
ATOM 699 C C . GLY A 1 87 ? 1.359 29.062 20.125 1 68.94 87 GLY A C 1
ATOM 700 O O . GLY A 1 87 ? 0.881 30.094 20.594 1 68.94 87 GLY A O 1
ATOM 701 N N . GLU A 1 88 ? 1.716 28.016 20.812 1 79 88 GLU A N 1
ATOM 702 C CA . GLU A 1 88 ? 1.71 28.109 22.281 1 79 88 GLU A CA 1
ATOM 703 C C . GLU A 1 88 ? 2.623 29.219 22.766 1 79 88 GLU A C 1
ATOM 705 O O . GLU A 1 88 ? 2.283 29.938 23.719 1 79 88 GLU A O 1
ATOM 710 N N . GLU A 1 89 ? 3.824 29.312 22.172 1 66.81 89 GLU A N 1
ATOM 711 C CA . GLU A 1 89 ? 4.766 30.375 22.547 1 66.81 89 GLU A CA 1
ATOM 712 C C . GLU A 1 89 ? 4.18 31.75 22.266 1 66.81 89 GLU A C 1
ATOM 714 O O . GLU A 1 89 ? 4.32 32.656 23.078 1 66.81 89 GLU A O 1
ATOM 719 N N . ILE A 1 90 ? 3.535 31.922 21.188 1 68.69 90 ILE A N 1
ATOM 720 C CA . ILE A 1 90 ? 2.906 33.188 20.812 1 68.69 90 ILE A CA 1
ATOM 721 C C . ILE A 1 90 ? 1.778 33.5 21.781 1 68.69 90 ILE A C 1
ATOM 723 O O . ILE A 1 90 ? 1.665 34.656 22.25 1 68.69 90 ILE A O 1
ATOM 727 N N . ASP A 1 91 ? 0.909 32.594 22.047 1 72.25 91 ASP A N 1
ATOM 728 C CA . ASP A 1 91 ? -0.174 32.75 23.016 1 72.25 91 ASP A CA 1
ATOM 729 C C . ASP A 1 91 ? 0.368 33.188 24.375 1 72.25 91 ASP A C 1
ATOM 731 O O . ASP A 1 91 ? -0.206 34.062 25.031 1 72.25 91 ASP A O 1
ATOM 735 N N . ALA A 1 92 ? 1.412 32.5 24.75 1 74.81 92 ALA A N 1
ATOM 736 C CA . ALA A 1 92 ? 2.053 32.844 26.031 1 74.81 92 ALA A CA 1
ATOM 737 C C . ALA A 1 92 ? 2.559 34.281 26.016 1 74.81 92 ALA A C 1
ATOM 739 O O . ALA A 1 92 ? 2.373 35.031 27 1 74.81 92 ALA A O 1
ATOM 740 N N . TYR A 1 93 ? 3.174 34.75 25.016 1 67.31 93 TYR A N 1
ATOM 741 C CA . TYR A 1 93 ? 3.693 36.094 24.891 1 67.31 93 TYR A CA 1
ATOM 742 C C . TYR A 1 93 ? 2.561 37.125 24.875 1 67.31 93 TYR A C 1
ATOM 744 O O . TYR A 1 93 ? 2.652 38.156 25.516 1 67.31 93 TYR A O 1
ATOM 752 N N . LEU A 1 94 ? 1.479 36.844 24.203 1 65.25 94 LEU A N 1
ATOM 753 C CA . LEU A 1 94 ? 0.332 37.75 24.094 1 65.25 94 LEU A CA 1
ATOM 754 C C . LEU A 1 94 ? -0.389 37.875 25.422 1 65.25 94 LEU A C 1
ATOM 756 O O . LEU A 1 94 ? -0.823 38.969 25.797 1 65.25 94 LEU A O 1
ATOM 760 N N . ASN A 1 95 ? -0.535 36.781 26.031 1 79.19 95 ASN A N 1
ATOM 761 C CA . ASN A 1 95 ? -1.141 36.812 27.359 1 79.19 95 ASN A CA 1
ATOM 762 C C . ASN A 1 95 ? -0.287 37.594 28.359 1 79.19 95 ASN A C 1
ATOM 764 O O . ASN A 1 95 ? -0.817 38.25 29.266 1 79.19 95 ASN A O 1
ATOM 768 N N . ALA A 1 96 ? 0.976 37.531 28.156 1 72.88 96 ALA A N 1
ATOM 769 C CA . ALA A 1 96 ? 1.906 38.281 29 1 72.88 96 ALA A CA 1
ATOM 770 C C . ALA A 1 96 ? 1.794 39.781 28.75 1 72.88 96 ALA A C 1
ATOM 772 O O . ALA A 1 96 ? 1.975 40.594 29.656 1 72.88 96 ALA A O 1
ATOM 773 N N . LEU A 1 97 ? 1.513 40.25 27.641 1 61.66 97 LEU A N 1
ATOM 774 C CA . LEU A 1 97 ? 1.365 41.656 27.281 1 61.66 97 LEU A CA 1
ATOM 775 C C . LEU A 1 97 ? 0.054 42.219 27.812 1 61.66 97 LEU A C 1
ATOM 777 O O . LEU A 1 97 ? -0.014 43.406 28.203 1 61.66 97 LEU A O 1
ATOM 781 N N . LYS A 1 98 ? -1.048 41.562 27.766 1 64.56 98 LYS A N 1
ATOM 782 C CA . LYS A 1 98 ? -2.355 42 28.219 1 64.56 98 LYS A CA 1
ATOM 783 C C . LYS A 1 98 ? -2.35 42.25 29.734 1 64.56 98 LYS A C 1
ATOM 785 O O . LYS A 1 98 ? -3.176 43 30.25 1 64.56 98 LYS A O 1
ATOM 790 N N . GLY A 1 99 ? -1.603 41.562 30.359 1 55.66 99 GLY A N 1
ATOM 791 C CA . GLY A 1 99 ? -1.512 41.875 31.781 1 55.66 99 GLY A CA 1
ATOM 792 C C . GLY A 1 99 ? -0.443 42.906 32.125 1 55.66 99 GLY A C 1
ATOM 793 O O . GLY A 1 99 ? -0.646 43.75 32.969 1 55.66 99 GLY A O 1
ATOM 794 N N . MET B 1 1 ? 20.594 11.656 -10.773 1 80.12 1 MET B N 1
ATOM 795 C CA . MET B 1 1 ? 20.594 10.742 -9.633 1 80.12 1 MET B CA 1
ATOM 796 C C . MET B 1 1 ? 21.203 9.398 -10.016 1 80.12 1 MET B C 1
ATOM 798 O O . MET B 1 1 ? 21.125 8.992 -11.18 1 80.12 1 MET B O 1
ATOM 802 N N . ALA B 1 2 ? 22 8.828 -9.141 1 92.38 2 ALA B N 1
ATOM 803 C CA . ALA B 1 2 ? 22.656 7.562 -9.438 1 92.38 2 ALA B CA 1
ATOM 804 C C . ALA B 1 2 ? 21.656 6.41 -9.461 1 92.38 2 ALA B C 1
ATOM 806 O O . ALA B 1 2 ? 20.703 6.387 -8.68 1 92.38 2 ALA B O 1
ATOM 807 N N . GLN B 1 3 ? 21.812 5.586 -10.609 1 96.62 3 GLN B N 1
ATOM 808 C CA . GLN B 1 3 ? 20.984 4.398 -10.727 1 96.62 3 GLN B CA 1
ATOM 809 C C . GLN B 1 3 ? 21.719 3.158 -10.219 1 96.62 3 GLN B C 1
ATOM 811 O O . GLN B 1 3 ? 22.953 3.109 -10.242 1 96.62 3 GLN B O 1
ATOM 816 N N . GLN B 1 4 ? 20.891 2.289 -9.617 1 97.19 4 GLN B N 1
ATOM 817 C CA . GLN B 1 4 ? 21.469 1.024 -9.164 1 97.19 4 GLN B CA 1
ATOM 818 C C . GLN B 1 4 ? 20.5 -0.13 -9.391 1 97.19 4 GLN B C 1
ATOM 820 O O . GLN B 1 4 ? 19.281 0.047 -9.297 1 97.19 4 GLN B O 1
ATOM 825 N N . ALA B 1 5 ? 21.125 -1.233 -9.664 1 97.25 5 ALA B N 1
ATOM 826 C CA . ALA B 1 5 ? 20.344 -2.463 -9.742 1 97.25 5 ALA B CA 1
ATOM 827 C C . ALA B 1 5 ? 20.234 -3.133 -8.375 1 97.25 5 ALA B C 1
ATOM 829 O O . ALA B 1 5 ? 21.219 -3.215 -7.637 1 97.25 5 ALA B O 1
ATOM 830 N N . ILE B 1 6 ? 18.984 -3.516 -8.031 1 98.19 6 ILE B N 1
ATOM 831 C CA . ILE B 1 6 ? 18.812 -4.305 -6.812 1 98.19 6 ILE B CA 1
ATOM 832 C C . ILE B 1 6 ? 17.984 -5.551 -7.125 1 98.19 6 ILE B C 1
ATOM 834 O O . ILE B 1 6 ? 17.234 -5.578 -8.102 1 98.19 6 ILE B O 1
ATOM 838 N N . THR B 1 7 ? 18.203 -6.551 -6.266 1 98.5 7 THR B N 1
ATOM 839 C CA . THR B 1 7 ? 17.406 -7.766 -6.348 1 98.5 7 THR B CA 1
ATOM 840 C C . THR B 1 7 ? 16.484 -7.891 -5.137 1 98.5 7 THR B C 1
ATOM 842 O O . THR B 1 7 ? 16.938 -7.793 -3.994 1 98.5 7 THR B O 1
ATOM 845 N N . LEU B 1 8 ? 15.211 -8.07 -5.457 1 98.62 8 LEU B N 1
ATOM 846 C CA . LEU B 1 8 ? 14.211 -8.266 -4.406 1 98.62 8 LEU B CA 1
ATOM 847 C C . LEU B 1 8 ? 13.609 -9.664 -4.48 1 98.62 8 LEU B C 1
ATOM 849 O O . LEU B 1 8 ? 13.422 -10.203 -5.57 1 98.62 8 LEU B O 1
ATOM 853 N N . LYS B 1 9 ? 13.344 -10.156 -3.25 1 98.56 9 LYS B N 1
ATOM 854 C CA . LYS B 1 9 ? 12.734 -11.477 -3.182 1 98.56 9 LYS B CA 1
ATOM 855 C C . LYS B 1 9 ? 11.305 -11.398 -2.664 1 98.56 9 LYS B C 1
ATOM 857 O O . LYS B 1 9 ? 11.062 -10.883 -1.569 1 98.56 9 LYS B O 1
ATOM 862 N N . LEU B 1 10 ? 10.414 -11.844 -3.52 1 98.38 10 LEU B N 1
ATOM 863 C CA . LEU B 1 10 ? 9.008 -11.891 -3.143 1 98.38 10 LEU B CA 1
ATOM 864 C C . LEU B 1 10 ? 8.414 -13.273 -3.389 1 98.38 10 LEU B C 1
ATOM 866 O O . LEU B 1 10 ? 8.453 -13.773 -4.516 1 98.38 10 LEU B O 1
ATOM 870 N N . ALA B 1 11 ? 7.812 -13.891 -2.33 1 94.81 11 ALA B N 1
ATOM 871 C CA . ALA B 1 11 ? 7.18 -15.211 -2.412 1 94.81 11 ALA B CA 1
ATOM 872 C C . ALA B 1 11 ? 8.117 -16.219 -3.064 1 94.81 11 ALA B C 1
ATOM 874 O O . ALA B 1 11 ? 7.703 -16.969 -3.955 1 94.81 11 ALA B O 1
ATOM 875 N N . GLY B 1 12 ? 9.352 -16.141 -2.75 1 93.69 12 GLY B N 1
ATOM 876 C CA . GLY B 1 12 ? 10.312 -17.156 -3.172 1 93.69 12 GLY B CA 1
ATOM 877 C C . GLY B 1 12 ? 10.961 -16.828 -4.504 1 93.69 12 GLY B C 1
ATOM 878 O O . GLY B 1 12 ? 11.859 -17.562 -4.949 1 93.69 12 GLY B O 1
ATOM 879 N N . LYS B 1 13 ? 10.594 -15.812 -5.102 1 96.94 13 LYS B N 1
ATOM 880 C CA . LYS B 1 13 ? 11.148 -15.43 -6.398 1 96.94 13 LYS B CA 1
ATOM 881 C C . LYS B 1 13 ? 11.961 -14.141 -6.297 1 96.94 13 LYS B C 1
ATOM 883 O O . LYS B 1 13 ? 11.656 -13.273 -5.473 1 96.94 13 LYS B O 1
ATOM 888 N N . SER B 1 14 ? 12.891 -14.086 -7.176 1 98 14 SER B N 1
ATOM 889 C CA . SER B 1 14 ? 13.766 -12.914 -7.191 1 98 14 SER B CA 1
ATOM 890 C C . SER B 1 14 ? 13.477 -12.023 -8.391 1 98 14 SER B C 1
ATOM 892 O O . SER B 1 14 ? 13.242 -12.516 -9.5 1 98 14 SER B O 1
ATOM 894 N N . TYR B 1 15 ? 13.508 -10.719 -8.195 1 97.38 15 TYR B N 1
ATOM 895 C CA . TYR B 1 15 ? 13.289 -9.719 -9.227 1 97.38 15 TYR B CA 1
ATOM 896 C C . TYR B 1 15 ? 14.406 -8.68 -9.234 1 97.38 15 TYR B C 1
ATOM 898 O O . TYR B 1 15 ? 14.688 -8.062 -8.203 1 97.38 15 TYR B O 1
ATOM 906 N N . SER B 1 16 ? 15 -8.461 -10.344 1 97.5 16 SER B N 1
ATOM 907 C CA . SER B 1 16 ? 16.016 -7.414 -10.492 1 97.5 16 SER B CA 1
ATOM 908 C C . SER B 1 16 ? 15.383 -6.113 -10.984 1 97.5 16 SER B C 1
ATOM 910 O O . SER B 1 16 ? 14.688 -6.102 -12 1 97.5 16 SER B O 1
ATOM 912 N N . LEU B 1 17 ? 15.617 -5.082 -10.211 1 96.69 17 LEU B N 1
ATOM 913 C CA . LEU B 1 17 ? 15.047 -3.783 -10.562 1 96.69 17 LEU B CA 1
ATOM 914 C C . LEU B 1 17 ? 16.141 -2.715 -10.633 1 96.69 17 LEU B C 1
ATOM 916 O O . LEU B 1 17 ? 17.094 -2.75 -9.859 1 96.69 17 LEU B O 1
ATOM 920 N N . ASN B 1 18 ? 15.961 -1.85 -11.594 1 97.19 18 ASN B N 1
ATOM 921 C CA . ASN B 1 18 ? 16.781 -0.65 -11.664 1 97.19 18 ASN B CA 1
ATOM 922 C C . ASN B 1 18 ? 16.094 0.544 -11.008 1 97.19 18 ASN B C 1
ATOM 924 O O . ASN B 1 18 ? 15.008 0.942 -11.422 1 97.19 18 ASN B O 1
ATOM 928 N N . ILE B 1 19 ? 16.781 1.116 -9.961 1 97.25 19 ILE B N 1
ATOM 929 C CA . ILE B 1 19 ? 16.109 2.162 -9.195 1 97.25 19 ILE B CA 1
ATOM 930 C C . ILE B 1 19 ? 17.078 3.311 -8.938 1 97.25 19 ILE B C 1
ATOM 932 O O . ILE B 1 19 ? 18.281 3.17 -9.156 1 97.25 19 ILE B O 1
ATOM 936 N N . ASP B 1 20 ? 16.531 4.449 -8.5 1 96.62 20 ASP B N 1
ATOM 937 C CA . ASP B 1 20 ? 17.375 5.496 -7.918 1 96.62 20 ASP B CA 1
ATOM 938 C C . ASP B 1 20 ? 18.016 5.023 -6.613 1 96.62 20 ASP B C 1
ATOM 940 O O . ASP B 1 20 ? 17.328 4.551 -5.711 1 96.62 20 ASP B O 1
ATOM 944 N N . SER B 1 21 ? 19.297 5.246 -6.496 1 96.62 21 SER B N 1
ATOM 945 C CA . SER B 1 21 ? 20.062 4.742 -5.359 1 96.62 21 SER B CA 1
ATOM 946 C C . SER B 1 21 ? 19.531 5.297 -4.043 1 96.62 21 SER B C 1
ATOM 948 O O . SER B 1 21 ? 19.562 4.617 -3.014 1 96.62 21 SER B O 1
ATOM 950 N N . GLU B 1 22 ? 18.938 6.414 -4.078 1 95.31 22 GLU B N 1
ATOM 951 C CA . GLU B 1 22 ? 18.453 7.07 -2.869 1 95.31 22 GLU B CA 1
ATOM 952 C C . GLU B 1 22 ? 17.172 6.406 -2.359 1 95.31 22 GLU B C 1
ATOM 954 O O . GLU B 1 22 ? 16.797 6.582 -1.198 1 95.31 22 GLU B O 1
ATOM 959 N N . LYS B 1 23 ? 16.547 5.527 -3.201 1 96 23 LYS B N 1
ATOM 960 C CA . LYS B 1 23 ? 15.273 4.906 -2.844 1 96 23 LYS B CA 1
ATOM 961 C C . LYS B 1 23 ? 15.477 3.477 -2.354 1 96 23 LYS B C 1
ATOM 963 O O . LYS B 1 23 ? 14.516 2.809 -1.955 1 96 23 LYS B O 1
ATOM 968 N N . GLU B 1 24 ? 16.672 2.992 -2.307 1 97 24 GLU B N 1
ATOM 969 C CA . GLU B 1 24 ? 16.953 1.589 -2.008 1 97 24 GLU B CA 1
ATOM 970 C C . GLU B 1 24 ? 16.375 1.189 -0.653 1 97 24 GLU B C 1
ATOM 972 O O . GLU B 1 24 ? 15.758 0.128 -0.522 1 97 24 GLU B O 1
ATOM 977 N N . GLU B 1 25 ? 16.625 1.979 0.326 1 96.94 25 GLU B N 1
ATOM 978 C CA . GLU B 1 25 ? 16.109 1.645 1.655 1 96.94 25 GLU B CA 1
ATOM 979 C C . GLU B 1 25 ? 14.602 1.472 1.644 1 96.94 25 GLU B C 1
ATOM 981 O O . GLU B 1 25 ? 14.07 0.564 2.287 1 96.94 25 GLU B O 1
ATOM 986 N N . MET B 1 26 ? 13.922 2.248 0.893 1 97.69 26 MET B N 1
ATOM 987 C CA . MET B 1 26 ? 12.469 2.199 0.779 1 97.69 26 MET B CA 1
ATOM 988 C C . MET B 1 26 ? 12.016 0.899 0.122 1 97.69 26 MET B C 1
ATOM 990 O O . MET B 1 26 ? 11.078 0.255 0.591 1 97.69 26 MET B O 1
ATOM 994 N N . TYR B 1 27 ? 12.695 0.485 -0.894 1 98.38 27 TYR B N 1
ATOM 995 C CA . TYR B 1 27 ? 12.375 -0.754 -1.592 1 98.38 27 TYR B CA 1
ATOM 996 C C . TYR B 1 27 ? 12.617 -1.964 -0.699 1 98.38 27 TYR B C 1
ATOM 998 O O . TYR B 1 27 ? 11.836 -2.918 -0.707 1 98.38 27 TYR B O 1
ATOM 1006 N N . ARG B 1 28 ? 13.672 -1.868 0.093 1 98.69 28 ARG B N 1
ATOM 1007 C CA . ARG B 1 28 ? 14.016 -2.971 0.987 1 98.69 28 ARG B CA 1
ATOM 1008 C C . ARG B 1 28 ? 13 -3.086 2.123 1 98.69 28 ARG B C 1
ATOM 1010 O O . ARG B 1 28 ? 12.609 -4.191 2.504 1 98.69 28 ARG B O 1
ATOM 1017 N N . LEU B 1 29 ? 12.617 -1.953 2.586 1 98.38 29 LEU B N 1
ATOM 1018 C CA . LEU B 1 29 ? 11.602 -1.95 3.631 1 98.38 29 LEU B CA 1
ATOM 1019 C C . LEU B 1 29 ? 10.281 -2.506 3.104 1 98.38 29 LEU B C 1
ATOM 1021 O O . LEU B 1 29 ? 9.625 -3.295 3.783 1 98.38 29 LEU B O 1
ATOM 1025 N N . ALA B 1 30 ? 9.93 -2.09 1.926 1 98.69 30 ALA B N 1
ATOM 1026 C CA . ALA B 1 30 ? 8.703 -2.582 1.297 1 98.69 30 ALA B CA 1
ATOM 1027 C C . ALA B 1 30 ? 8.766 -4.094 1.094 1 98.69 30 ALA B C 1
ATOM 1029 O O . ALA B 1 30 ? 7.793 -4.801 1.369 1 98.69 30 ALA B O 1
ATOM 1030 N N . GLU B 1 31 ? 9.883 -4.566 0.588 1 98.81 31 GLU B N 1
ATOM 1031 C CA . GLU B 1 31 ? 10.094 -6 0.432 1 98.81 31 GLU B CA 1
ATOM 1032 C C . GLU B 1 31 ? 9.875 -6.738 1.75 1 98.81 31 GLU B C 1
ATOM 1034 O O . GLU B 1 31 ? 9.195 -7.766 1.785 1 98.81 31 GLU B O 1
ATOM 1039 N N . ARG B 1 32 ? 10.516 -6.215 2.768 1 98.44 32 ARG B N 1
ATOM 1040 C CA . ARG B 1 32 ? 10.391 -6.828 4.086 1 98.44 32 ARG B CA 1
ATOM 1041 C C . ARG B 1 32 ? 8.938 -6.852 4.547 1 98.44 32 ARG B C 1
ATOM 1043 O O . ARG B 1 32 ? 8.477 -7.848 5.113 1 98.44 32 ARG B O 1
ATOM 1050 N N . GLU B 1 33 ? 8.242 -5.805 4.375 1 98.56 33 GLU B N 1
ATOM 1051 C CA . GLU B 1 33 ? 6.848 -5.723 4.793 1 98.56 33 GLU B CA 1
ATOM 1052 C C . GLU B 1 33 ? 5.988 -6.734 4.039 1 98.56 33 GLU B C 1
ATOM 1054 O O . GLU B 1 33 ? 5.133 -7.398 4.633 1 98.56 33 GLU B O 1
ATOM 1059 N N . VAL B 1 34 ? 6.219 -6.809 2.768 1 98.88 34 VAL B N 1
ATOM 1060 C CA . VAL B 1 34 ? 5.465 -7.773 1.975 1 98.88 34 VAL B CA 1
ATOM 1061 C C . VAL B 1 34 ? 5.734 -9.188 2.486 1 98.88 34 VAL B C 1
ATOM 1063 O O . VAL B 1 34 ? 4.797 -9.938 2.773 1 98.88 34 VAL B O 1
ATOM 1066 N N . ASN B 1 35 ? 6.992 -9.492 2.664 1 98.69 35 ASN B N 1
ATOM 1067 C CA . ASN B 1 35 ? 7.359 -10.836 3.084 1 98.69 35 ASN B CA 1
ATOM 1068 C C . ASN B 1 35 ? 6.863 -11.141 4.496 1 98.69 35 ASN B C 1
ATOM 1070 O O . ASN B 1 35 ? 6.473 -12.273 4.793 1 98.69 35 ASN B O 1
ATOM 1074 N N . SER B 1 36 ? 6.969 -10.164 5.324 1 98.56 36 SER B N 1
ATOM 1075 C CA . SER B 1 36 ? 6.453 -10.336 6.68 1 98.56 36 SER B CA 1
ATOM 1076 C C . SER B 1 36 ? 4.957 -10.641 6.664 1 98.56 36 SER B C 1
ATOM 1078 O O . SER B 1 36 ? 4.48 -11.484 7.426 1 98.56 36 SER B O 1
ATOM 1080 N N . TYR B 1 37 ? 4.242 -9.945 5.828 1 98.5 37 TYR B N 1
ATOM 1081 C CA . TYR B 1 37 ? 2.807 -10.18 5.734 1 98.5 37 TYR B CA 1
ATOM 1082 C C . TYR B 1 37 ? 2.523 -11.578 5.18 1 98.5 37 TYR B C 1
ATOM 1084 O O . TYR B 1 37 ? 1.668 -12.297 5.703 1 98.5 37 TYR B O 1
ATOM 1092 N N . LEU B 1 38 ? 3.205 -11.906 4.102 1 98.5 38 LEU B N 1
ATOM 1093 C CA . LEU B 1 38 ? 3.021 -13.234 3.514 1 98.5 38 LEU B CA 1
ATOM 1094 C C . LEU B 1 38 ? 3.266 -14.328 4.547 1 98.5 38 LEU B C 1
ATOM 1096 O O . LEU B 1 38 ? 2.49 -15.281 4.645 1 98.5 38 LEU B O 1
ATOM 1100 N N . ALA B 1 39 ? 4.352 -14.148 5.289 1 97.12 39 ALA B N 1
ATOM 1101 C CA . ALA B 1 39 ? 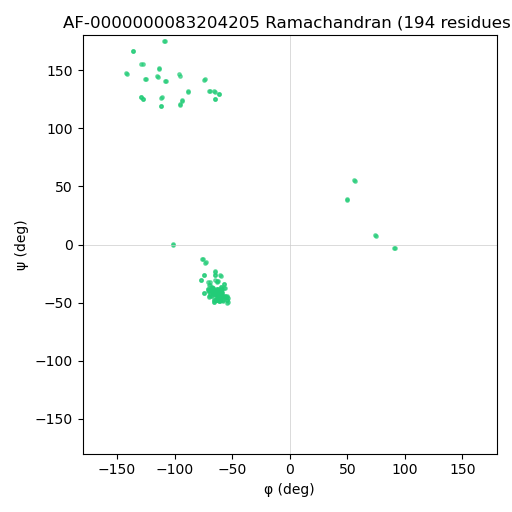4.68 -15.125 6.324 1 97.12 39 ALA B CA 1
ATOM 1102 C C . ALA B 1 39 ? 3.564 -15.211 7.363 1 97.12 39 ALA B C 1
ATOM 1104 O O . ALA B 1 39 ? 3.186 -16.312 7.785 1 97.12 39 ALA B O 1
ATOM 1105 N N . ALA B 1 40 ? 3.059 -14.117 7.785 1 97.62 40 ALA B N 1
ATOM 1106 C CA . ALA B 1 40 ? 2.02 -14.055 8.805 1 97.62 40 ALA B CA 1
ATOM 1107 C C . ALA B 1 40 ? 0.734 -14.727 8.328 1 97.62 40 ALA B C 1
ATOM 1109 O O . ALA B 1 40 ? 0.127 -15.516 9.047 1 97.62 40 ALA B O 1
ATOM 1110 N N . ILE B 1 41 ? 0.291 -14.422 7.137 1 97.19 41 ILE B N 1
ATOM 1111 C CA . ILE B 1 41 ? -1.004 -14.906 6.668 1 97.19 41 ILE B CA 1
ATOM 1112 C C . ILE B 1 41 ? -0.905 -16.391 6.316 1 97.19 41 ILE B C 1
ATOM 1114 O O . ILE B 1 41 ? -1.901 -17.109 6.367 1 97.19 41 ILE B O 1
ATOM 1118 N N . LYS B 1 42 ? 0.247 -16.828 5.98 1 96.12 42 LYS B N 1
ATOM 1119 C CA . LYS B 1 42 ? 0.455 -18.25 5.699 1 96.12 42 LYS B CA 1
ATOM 1120 C C . LYS B 1 42 ? 0.227 -19.094 6.945 1 96.12 42 LYS B C 1
ATOM 1122 O O . LYS B 1 42 ? -0.095 -20.281 6.848 1 96.12 42 LYS B O 1
ATOM 1127 N N . GLN B 1 43 ? 0.41 -18.5 8.086 1 96.06 43 GLN B N 1
ATOM 1128 C CA . GLN B 1 43 ? 0.21 -19.219 9.344 1 96.06 43 GLN B CA 1
ATOM 1129 C C . GLN B 1 43 ? -1.251 -19.625 9.516 1 96.06 43 GLN B C 1
ATOM 1131 O O . GLN B 1 43 ? -1.559 -20.531 10.281 1 96.06 43 GLN B O 1
ATOM 1136 N N . ASN B 1 44 ? -2.148 -18.922 8.852 1 92.38 44 ASN B N 1
ATOM 1137 C CA . ASN B 1 44 ? -3.568 -19.25 8.945 1 92.38 44 ASN B CA 1
ATOM 1138 C C . ASN B 1 44 ? -3.898 -20.531 8.18 1 92.38 44 ASN B C 1
ATOM 1140 O O . ASN B 1 44 ? -4.969 -21.109 8.367 1 92.38 44 ASN B O 1
ATOM 1144 N N . ASN B 1 45 ? -3.131 -20.984 7.398 1 87.81 45 ASN B N 1
ATOM 1145 C CA . ASN B 1 45 ? -3.195 -22.266 6.691 1 87.81 45 ASN B CA 1
ATOM 1146 C C . ASN B 1 45 ? -4.496 -22.406 5.906 1 87.81 45 ASN B C 1
ATOM 1148 O O . ASN B 1 45 ? -5.211 -23.391 6.055 1 87.81 45 ASN B O 1
ATOM 1152 N N . PHE B 1 46 ? -4.688 -21.359 5.039 1 88.81 46 PHE B N 1
ATOM 1153 C CA . PHE B 1 46 ? -5.859 -21.438 4.176 1 88.81 46 PHE B CA 1
ATOM 1154 C C . PHE B 1 46 ? -5.75 -22.594 3.203 1 88.81 46 PHE B C 1
ATOM 1156 O O . PHE B 1 46 ? -4.754 -22.734 2.49 1 88.81 46 PHE B O 1
ATOM 1163 N N . LYS B 1 47 ? -6.816 -23.422 3.271 1 89.25 47 LYS B N 1
ATOM 1164 C CA . LYS B 1 47 ? -6.824 -24.609 2.422 1 89.25 47 LYS B CA 1
ATOM 1165 C C . LYS B 1 47 ? -6.793 -24.234 0.944 1 89.25 47 LYS B C 1
ATOM 1167 O O . LYS B 1 47 ? -7.531 -23.344 0.512 1 89.25 47 LYS B O 1
ATOM 1172 N N . ASN B 1 48 ? -5.895 -24.797 0.084 1 93.38 48 ASN B N 1
ATOM 1173 C CA . ASN B 1 48 ? -5.805 -24.719 -1.371 1 93.38 48 ASN B CA 1
ATOM 1174 C C . ASN B 1 48 ? -5.273 -23.375 -1.834 1 93.38 48 ASN B C 1
ATOM 1176 O O . ASN B 1 48 ? -5.438 -23 -2.998 1 93.38 48 ASN B O 1
ATOM 1180 N N . TRP B 1 49 ? -4.855 -22.625 -0.856 1 95.31 49 TRP B N 1
ATOM 1181 C CA . TRP B 1 49 ? -4.25 -21.359 -1.288 1 95.31 49 TRP B CA 1
ATOM 1182 C C . TRP B 1 49 ? -2.863 -21.609 -1.881 1 95.31 49 TRP B C 1
ATOM 1184 O O . TRP B 1 49 ? -2.088 -22.406 -1.355 1 95.31 49 TRP B O 1
ATOM 1194 N N . THR B 1 50 ? -2.598 -20.844 -2.918 1 95.94 50 THR B N 1
ATOM 1195 C CA . THR B 1 50 ? -1.288 -20.828 -3.557 1 95.94 50 THR B CA 1
ATOM 1196 C C . THR B 1 50 ? -0.562 -19.516 -3.275 1 95.94 50 THR B C 1
ATOM 1198 O O . THR B 1 50 ? -1.11 -18.625 -2.623 1 95.94 50 THR B O 1
ATOM 1201 N N . ASP B 1 51 ? 0.676 -19.438 -3.734 1 96 51 ASP B N 1
ATOM 1202 C CA . ASP B 1 51 ? 1.412 -18.188 -3.611 1 96 51 ASP B CA 1
ATOM 1203 C C . ASP B 1 51 ? 0.663 -17.047 -4.289 1 96 51 ASP B C 1
ATOM 1205 O O . ASP B 1 51 ? 0.708 -15.906 -3.824 1 96 51 ASP B O 1
ATOM 1209 N N . GLN B 1 52 ? 0.008 -17.375 -5.316 1 97.19 52 GLN B N 1
ATOM 1210 C CA . GLN B 1 52 ? -0.81 -16.375 -5.988 1 97.19 52 GLN B CA 1
ATOM 1211 C C . GLN B 1 52 ? -1.892 -15.828 -5.055 1 97.19 52 GLN B C 1
ATOM 1213 O O . GLN B 1 52 ? -2.156 -14.625 -5.035 1 97.19 52 GLN B O 1
ATOM 1218 N N . ASP B 1 53 ? -2.498 -16.672 -4.312 1 97.94 53 ASP B N 1
ATOM 1219 C CA . ASP B 1 53 ? -3.537 -16.266 -3.369 1 97.94 53 ASP B CA 1
ATOM 1220 C C . ASP B 1 53 ? -2.971 -15.352 -2.287 1 97.94 53 ASP B C 1
ATOM 1222 O O . ASP B 1 53 ? -3.537 -14.289 -2.004 1 97.94 53 ASP B O 1
ATOM 1226 N N . TYR B 1 54 ? -1.892 -15.773 -1.746 1 98.19 54 TYR B N 1
ATOM 1227 C CA . TYR B 1 54 ? -1.268 -14.992 -0.686 1 98.19 54 TYR B CA 1
ATOM 1228 C C . TYR B 1 54 ? -0.822 -13.633 -1.204 1 98.19 54 TYR B C 1
ATOM 1230 O O . TYR B 1 54 ? -0.963 -12.617 -0.511 1 98.19 54 TYR B O 1
ATOM 1238 N N . LEU B 1 55 ? -0.322 -13.602 -2.398 1 98.69 55 LEU B N 1
ATOM 1239 C CA . LEU B 1 55 ? 0.125 -12.352 -3.006 1 98.69 55 LEU B CA 1
ATOM 1240 C C . LEU B 1 55 ? -1.061 -11.445 -3.328 1 98.69 55 LEU B C 1
ATOM 1242 O O . LEU B 1 55 ? -0.958 -10.227 -3.236 1 98.69 55 LEU B O 1
ATOM 1246 N N . SER B 1 56 ? -2.188 -12.016 -3.721 1 98.75 56 SER B N 1
ATOM 1247 C CA . SER B 1 56 ? -3.406 -11.234 -3.922 1 98.75 56 SER B CA 1
ATOM 1248 C C . SER B 1 56 ? -3.822 -10.523 -2.643 1 98.75 56 SER B C 1
ATOM 1250 O O . SER B 1 56 ? -4.141 -9.328 -2.668 1 98.75 56 SER B O 1
ATOM 1252 N N . MET B 1 57 ? -3.713 -11.195 -1.57 1 98.44 57 MET B N 1
ATOM 1253 C CA . MET B 1 57 ? -4.098 -10.617 -0.284 1 98.44 57 MET B CA 1
ATOM 1254 C C . MET B 1 57 ? -3.102 -9.547 0.149 1 98.44 57 MET B C 1
ATOM 1256 O O . MET B 1 57 ? -3.49 -8.531 0.736 1 98.44 57 MET B O 1
ATOM 1260 N N . ALA B 1 58 ? -1.833 -9.82 -0.13 1 98.75 58 ALA B N 1
ATOM 1261 C CA . ALA B 1 58 ? -0.827 -8.805 0.177 1 98.75 58 ALA B CA 1
ATOM 1262 C C . ALA B 1 58 ? -1.08 -7.523 -0.613 1 98.75 58 ALA B C 1
ATOM 1264 O O . ALA B 1 58 ? -1.064 -6.426 -0.05 1 98.75 58 ALA B O 1
ATOM 1265 N N . ALA B 1 59 ? -1.295 -7.652 -1.89 1 98.94 59 ALA B N 1
ATOM 1266 C CA . ALA B 1 59 ? -1.598 -6.496 -2.732 1 98.94 59 ALA B CA 1
ATOM 1267 C C . ALA B 1 59 ? -2.816 -5.742 -2.213 1 98.94 59 ALA B C 1
ATOM 1269 O O . ALA B 1 59 ? -2.787 -4.516 -2.082 1 98.94 59 ALA B O 1
ATOM 1270 N N . LEU B 1 60 ? -3.824 -6.504 -1.858 1 98.88 60 LEU B N 1
ATOM 1271 C CA . LEU B 1 60 ? -5.051 -5.906 -1.337 1 98.88 60 LEU B CA 1
ATOM 1272 C C . LEU B 1 60 ? -4.781 -5.18 -0.023 1 98.88 60 LEU B C 1
ATOM 1274 O O . LEU B 1 60 ? -5.219 -4.039 0.16 1 98.88 60 LEU B O 1
ATOM 1278 N N . LYS B 1 61 ? -4.098 -5.844 0.844 1 98.44 61 LYS B N 1
ATOM 1279 C CA . LYS B 1 61 ? -3.777 -5.277 2.152 1 98.44 61 LYS B CA 1
ATOM 1280 C C . LYS B 1 61 ? -3.086 -3.926 2.014 1 98.44 61 LYS B C 1
ATOM 1282 O O . LYS B 1 61 ? -3.482 -2.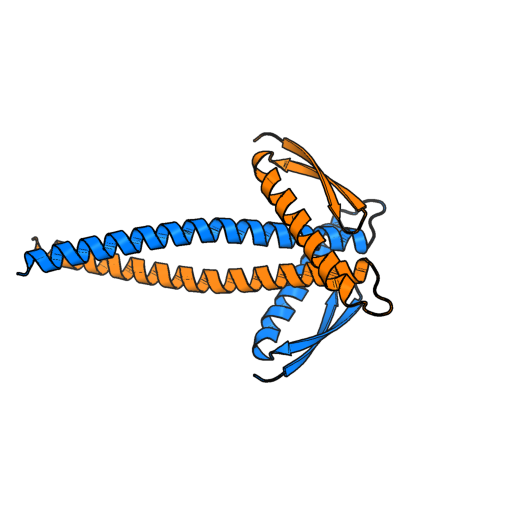951 2.656 1 98.44 61 LYS B O 1
ATOM 1287 N N . PHE B 1 62 ? -2.1 -3.9 1.151 1 98.81 62 PHE B N 1
ATOM 1288 C CA . PHE B 1 62 ? -1.308 -2.682 1.036 1 98.81 62 PHE B CA 1
ATOM 1289 C C . PHE B 1 62 ? -2.062 -1.617 0.249 1 98.81 62 PHE B C 1
ATOM 1291 O O . PHE B 1 62 ? -1.914 -0.422 0.51 1 98.81 62 PHE B O 1
ATOM 1298 N N . ALA B 1 63 ? -2.887 -2.006 -0.667 1 98.75 63 ALA B N 1
ATOM 1299 C CA . ALA B 1 63 ? -3.744 -1.059 -1.374 1 98.75 63 ALA B CA 1
ATOM 1300 C C . ALA B 1 63 ? -4.77 -0.435 -0.43 1 98.75 63 ALA B C 1
ATOM 1302 O O . ALA B 1 63 ? -5.016 0.772 -0.483 1 98.75 63 ALA B O 1
ATOM 1303 N N . ILE B 1 64 ? -5.348 -1.249 0.429 1 98.44 64 ILE B N 1
ATOM 1304 C CA . ILE B 1 64 ? -6.305 -0.746 1.407 1 98.44 64 ILE B CA 1
ATOM 1305 C C . ILE B 1 64 ? -5.633 0.289 2.305 1 98.44 64 ILE B C 1
ATOM 1307 O O . ILE B 1 64 ? -6.191 1.356 2.562 1 98.44 64 ILE B O 1
ATOM 1311 N N . ALA B 1 65 ? -4.449 -0.045 2.752 1 97.5 65 ALA B N 1
ATOM 1312 C CA . ALA B 1 65 ? -3.701 0.872 3.607 1 97.5 65 ALA B CA 1
ATOM 1313 C C . ALA B 1 65 ? -3.443 2.197 2.898 1 97.5 65 ALA B C 1
ATOM 1315 O O . ALA B 1 65 ? -3.521 3.264 3.512 1 97.5 65 ALA B O 1
ATOM 1316 N N . ASN B 1 66 ? -3.096 2.109 1.625 1 97.12 66 ASN B N 1
ATOM 1317 C CA . ASN B 1 66 ? -2.852 3.311 0.834 1 97.12 66 ASN B CA 1
ATOM 1318 C C . ASN B 1 66 ? -4.105 4.176 0.725 1 97.12 66 ASN B C 1
ATOM 1320 O O . ASN B 1 66 ? -4.039 5.398 0.872 1 97.12 66 ASN B O 1
ATOM 1324 N N . VAL B 1 67 ? -5.23 3.557 0.443 1 96.81 67 VAL B N 1
ATOM 1325 C CA . VAL B 1 67 ? -6.496 4.273 0.326 1 96.81 67 VAL B CA 1
ATOM 1326 C C . VAL B 1 67 ? -6.828 4.957 1.652 1 96.81 67 VAL B C 1
ATOM 1328 O O . VAL B 1 67 ? -7.203 6.129 1.678 1 96.81 67 VAL B O 1
ATOM 1331 N N . ASP B 1 68 ? -6.668 4.215 2.707 1 95 68 ASP B N 1
ATOM 1332 C CA . ASP B 1 68 ? -6.957 4.723 4.043 1 95 68 ASP B CA 1
ATOM 1333 C C . ASP B 1 68 ? -6.094 5.938 4.371 1 95 68 ASP B C 1
ATOM 1335 O O . ASP B 1 68 ? -6.594 6.945 4.871 1 95 68 ASP B O 1
ATOM 1339 N N . MET B 1 69 ? -4.781 5.844 4.027 1 92.75 69 MET B N 1
ATOM 1340 C CA . MET B 1 69 ? -3.836 6.918 4.324 1 92.75 69 MET B CA 1
ATOM 1341 C C . MET B 1 69 ? -4.141 8.156 3.488 1 92.75 69 MET B C 1
ATOM 1343 O O . MET B 1 69 ? -4.023 9.281 3.975 1 92.75 69 MET B O 1
ATOM 1347 N N . ARG B 1 70 ? -4.516 7.949 2.305 1 91.19 70 ARG B N 1
ATOM 1348 C CA . ARG B 1 70 ? -4.836 9.078 1.432 1 91.19 70 ARG B CA 1
ATOM 1349 C C . ARG B 1 70 ? -6.078 9.812 1.924 1 91.19 70 ARG B C 1
ATOM 1351 O O . ARG B 1 70 ? -6.125 11.039 1.905 1 91.19 70 ARG B O 1
ATOM 1358 N N . GLN B 1 71 ? -7.016 9.086 2.342 1 88.5 71 GLN B N 1
ATOM 1359 C CA . GLN B 1 71 ? -8.242 9.695 2.846 1 88.5 71 GLN B CA 1
ATOM 1360 C C . GLN B 1 71 ? -7.984 10.461 4.141 1 88.5 71 GLN B C 1
ATOM 1362 O O . GLN B 1 71 ? -8.547 11.539 4.355 1 88.5 71 GLN B O 1
ATOM 1367 N N . SER B 1 72 ? -7.156 9.922 4.945 1 85.62 72 SER B N 1
ATOM 1368 C CA . SER B 1 72 ? -6.809 10.57 6.207 1 85.62 72 SER B CA 1
ATOM 1369 C C . SER B 1 72 ? -5.996 11.836 5.969 1 85.62 72 SER B C 1
ATOM 1371 O O . SER B 1 72 ? -6.172 12.836 6.676 1 85.62 72 SER B O 1
ATOM 1373 N N . ARG B 1 73 ? -5.098 11.781 5.031 1 82.5 73 ARG B N 1
ATOM 1374 C CA . ARG B 1 73 ? -4.273 12.938 4.695 1 82.5 73 ARG B CA 1
ATOM 1375 C C . ARG B 1 73 ? -5.125 14.07 4.137 1 82.5 73 ARG B C 1
ATOM 1377 O O . ARG B 1 73 ? -4.867 15.242 4.414 1 82.5 73 ARG B O 1
ATOM 1384 N N . GLU B 1 74 ? -6.02 13.734 3.375 1 81.25 74 GLU B N 1
ATOM 1385 C CA . GLU B 1 74 ? -6.918 14.742 2.824 1 81.25 74 GLU B CA 1
ATOM 1386 C C . GLU B 1 74 ? -7.652 15.484 3.934 1 81.25 74 GLU B C 1
ATOM 1388 O O . GLU B 1 74 ? -7.816 16.703 3.863 1 81.25 74 GLU B O 1
ATOM 1393 N N . LEU B 1 75 ? -7.961 14.781 4.887 1 76.75 75 LEU B N 1
ATOM 1394 C CA . LEU B 1 75 ? -8.641 15.383 6.027 1 76.75 75 LEU B CA 1
ATOM 1395 C C . LEU B 1 75 ? -7.695 16.312 6.793 1 76.75 75 LEU B C 1
ATOM 1397 O O . LEU B 1 75 ? -8.086 17.406 7.203 1 76.75 75 LEU B O 1
ATOM 1401 N N . SER B 1 76 ? -6.492 15.883 6.906 1 77.06 76 SER B N 1
ATOM 1402 C CA . SER B 1 76 ? -5.492 16.656 7.629 1 77.06 76 SER B CA 1
ATOM 1403 C C . SER B 1 76 ? -5.141 17.938 6.875 1 77.06 76 SER B C 1
ATOM 1405 O O . SER B 1 76 ? -4.988 19 7.484 1 77.06 76 SER B O 1
ATOM 1407 N N . ASP B 1 77 ? -4.965 17.766 5.621 1 78 77 ASP B N 1
ATOM 1408 C CA . ASP B 1 77 ? -4.648 18.922 4.797 1 78 77 ASP B CA 1
ATOM 1409 C C . ASP B 1 77 ? -5.754 19.969 4.883 1 78 77 ASP B C 1
ATOM 1411 O O . ASP B 1 77 ? -5.477 21.172 4.91 1 78 77 ASP B O 1
ATOM 1415 N N . GLU B 1 78 ? -6.895 19.484 4.879 1 74.62 78 GLU B N 1
ATOM 1416 C CA . GLU B 1 78 ? -8.023 20.406 5.035 1 74.62 78 GLU B CA 1
ATOM 1417 C C . GLU B 1 78 ? -7.969 21.125 6.379 1 74.62 78 GLU B C 1
ATOM 1419 O O . GLU B 1 78 ? -8.266 22.312 6.461 1 74.62 78 GLU B O 1
ATOM 1424 N N . ASP B 1 79 ? -7.57 20.359 7.328 1 72.75 79 ASP B N 1
ATOM 1425 C CA . ASP B 1 79 ? -7.445 20.938 8.664 1 72.75 79 ASP B CA 1
ATOM 1426 C C . ASP B 1 79 ? -6.328 21.984 8.703 1 72.75 79 ASP B C 1
ATOM 1428 O O . ASP B 1 79 ? -6.477 23.031 9.328 1 72.75 79 ASP B O 1
ATOM 1432 N N . LEU B 1 80 ? -5.219 21.688 8.055 1 70.69 80 LEU B N 1
ATOM 1433 C CA . LEU B 1 80 ? -4.09 22.609 8.016 1 70.69 80 LEU B CA 1
ATOM 1434 C C . LEU B 1 80 ? -4.453 23.875 7.254 1 70.69 80 LEU B C 1
ATOM 1436 O O . LEU B 1 80 ? -4.051 24.969 7.645 1 70.69 80 LEU B O 1
ATOM 1440 N N . LYS B 1 81 ? -5.113 23.625 6.23 1 77.69 81 LYS B N 1
ATOM 1441 C CA . LYS B 1 81 ? -5.586 24.781 5.477 1 77.69 81 LYS B CA 1
ATOM 1442 C C . LYS B 1 81 ? -6.488 25.656 6.332 1 77.69 81 LYS B C 1
ATOM 1444 O O . LYS B 1 81 ? -6.348 26.891 6.328 1 77.69 81 LYS B O 1
ATOM 1449 N N . ARG B 1 82 ? -7.285 25.031 7.129 1 75.69 82 ARG B N 1
ATOM 1450 C CA . ARG B 1 82 ? -8.164 25.781 8.031 1 75.69 82 ARG B CA 1
ATOM 1451 C C . ARG B 1 82 ? -7.359 26.516 9.094 1 75.69 82 ARG B C 1
ATOM 1453 O O . ARG B 1 82 ? -7.641 27.672 9.406 1 75.69 82 ARG B O 1
ATOM 1460 N N . LEU B 1 83 ? -6.355 25.859 9.5 1 70.19 83 LEU B N 1
ATOM 1461 C CA . LEU B 1 83 ? -5.488 26.469 10.508 1 70.19 83 LEU B CA 1
ATOM 1462 C C . LEU B 1 83 ? -4.699 27.625 9.93 1 70.19 83 LEU B C 1
ATOM 1464 O O . LEU B 1 83 ? -4.527 28.656 10.586 1 70.19 83 LEU B O 1
ATOM 1468 N N . GLY B 1 84 ? -4.188 27.359 8.742 1 72 84 GLY B N 1
ATOM 1469 C CA . GLY B 1 84 ? -3.506 28.438 8.062 1 72 84 GLY B CA 1
ATOM 1470 C C . GLY B 1 84 ? -4.375 29.672 7.879 1 72 84 GLY B C 1
ATOM 1471 O O . GLY B 1 84 ? -3.934 30.797 8.125 1 72 84 GLY B O 1
ATOM 1472 N N . HIS B 1 85 ? -5.609 29.453 7.449 1 78.12 85 HIS B N 1
ATOM 1473 C CA . HIS B 1 85 ? -6.555 30.547 7.285 1 78.12 85 HIS B CA 1
ATOM 1474 C C . HIS B 1 85 ? -6.797 31.281 8.609 1 78.12 85 HIS B C 1
ATOM 1476 O O . HIS B 1 85 ? -6.855 32.5 8.648 1 78.12 85 HIS B O 1
ATOM 1482 N N . LEU B 1 86 ? -6.902 30.547 9.648 1 69.25 86 LEU B N 1
ATOM 1483 C CA . LEU B 1 86 ? -7.074 31.141 10.977 1 69.25 86 LEU B CA 1
ATOM 1484 C C . LEU B 1 86 ? -5.863 31.969 11.367 1 69.25 86 LEU B C 1
ATOM 1486 O O . LEU B 1 86 ? -6.012 33.062 11.93 1 69.25 86 LEU B O 1
ATOM 1490 N N . GLY B 1 87 ? -4.621 31.547 11.133 1 68.81 87 GLY B N 1
ATOM 1491 C CA . GLY B 1 87 ? -3.393 32.281 11.367 1 68.81 87 GLY B CA 1
ATOM 1492 C C . GLY B 1 87 ? -3.322 33.594 10.602 1 68.81 87 GLY B C 1
ATOM 1493 O O . GLY B 1 87 ? -2.91 34.625 11.148 1 68.81 87 GLY B O 1
ATOM 1494 N N . GLU B 1 88 ? -3.646 33.5 9.352 1 79 88 GLU B N 1
ATOM 1495 C CA . GLU B 1 88 ? -3.684 34.719 8.531 1 79 88 GLU B CA 1
ATOM 1496 C C . GLU B 1 88 ? -4.664 35.719 9.102 1 79 88 GLU B C 1
ATOM 1498 O O . GLU B 1 88 ? -4.391 36.938 9.094 1 79 88 GLU B O 1
ATOM 1503 N N . GLU B 1 89 ? -5.848 35.25 9.5 1 66.38 89 GLU B N 1
ATOM 1504 C CA . GLU B 1 89 ? -6.852 36.125 10.086 1 66.38 89 GLU B CA 1
ATOM 1505 C C . GLU B 1 89 ? -6.332 36.781 11.367 1 66.38 89 GLU B C 1
ATOM 1507 O O . GLU B 1 89 ? -6.547 37.969 11.602 1 66.38 89 GLU B O 1
ATOM 1512 N N . ILE B 1 90 ? -5.664 36.062 12.172 1 68.62 90 ILE B N 1
ATOM 1513 C CA . ILE B 1 90 ? -5.09 36.562 13.414 1 68.62 90 ILE B CA 1
ATOM 1514 C C . ILE B 1 90 ? -4.008 37.594 13.109 1 68.62 90 ILE B C 1
ATOM 1516 O O . ILE B 1 90 ? -3.967 38.656 13.734 1 68.62 90 ILE B O 1
ATOM 1520 N N . ASP B 1 91 ? -3.104 37.281 12.242 1 72.06 91 ASP B N 1
ATOM 1521 C CA . ASP B 1 91 ? -2.059 38.219 11.828 1 72.06 91 ASP B CA 1
ATOM 1522 C C . ASP B 1 91 ? -2.656 39.531 11.32 1 72.06 91 ASP B C 1
ATOM 1524 O O . ASP B 1 91 ? -2.146 40.594 11.617 1 72.06 91 ASP B O 1
ATOM 1528 N N . ALA B 1 92 ? -3.68 39.344 10.516 1 75.31 92 ALA B N 1
ATOM 1529 C CA . ALA B 1 92 ? -4.371 40.531 9.992 1 75.31 92 ALA B CA 1
ATOM 1530 C C . ALA B 1 92 ? -4.949 41.375 11.125 1 75.31 92 ALA B C 1
ATOM 1532 O O . ALA B 1 92 ? -4.828 42.594 11.109 1 75.31 92 ALA B O 1
ATOM 1533 N N . TYR B 1 93 ? -5.562 40.844 12.078 1 67.31 93 TYR B N 1
ATOM 1534 C CA . TYR B 1 93 ? -6.148 41.531 13.219 1 67.31 93 TYR B CA 1
ATOM 1535 C C . TYR B 1 93 ? -5.066 42.188 14.062 1 67.31 93 TYR B C 1
ATOM 1537 O O . TYR B 1 93 ? -5.23 43.344 14.5 1 67.31 93 TYR B O 1
ATOM 1545 N N . LEU B 1 94 ? -3.955 41.531 14.289 1 65.06 94 LEU B N 1
ATOM 1546 C CA . LEU B 1 94 ? -2.854 42.062 15.094 1 65.06 94 LEU B CA 1
ATOM 1547 C C . LEU B 1 94 ? -2.18 43.25 14.398 1 65.06 94 LEU B C 1
ATOM 1549 O O . LEU B 1 94 ? -1.812 44.219 15.047 1 65.06 94 LEU B O 1
ATOM 1553 N N . ASN B 1 95 ? -1.98 43.062 13.188 1 78.56 95 ASN B N 1
ATOM 1554 C CA . ASN B 1 95 ? -1.412 44.156 12.398 1 78.56 95 ASN B CA 1
ATOM 1555 C C . ASN B 1 95 ? -2.332 45.375 12.383 1 78.56 95 ASN B C 1
ATOM 1557 O O . ASN B 1 95 ? -1.863 46.531 12.375 1 78.56 95 ASN B O 1
ATOM 1561 N N . ALA B 1 96 ? -3.592 45.125 12.453 1 73 96 ALA B N 1
ATOM 1562 C CA . ALA B 1 96 ? -4.582 46.188 12.516 1 73 96 ALA B CA 1
ATOM 1563 C C . ALA B 1 96 ? -4.539 46.906 13.859 1 73 96 ALA B C 1
ATOM 1565 O O . ALA B 1 96 ? -4.793 48.125 13.945 1 73 96 ALA B O 1
ATOM 1566 N N . LEU B 1 97 ? -4.246 46.344 14.906 1 61.5 97 LEU B N 1
ATOM 1567 C CA . LEU B 1 97 ? -4.16 46.906 16.25 1 61.5 97 LEU B CA 1
ATOM 1568 C C . LEU B 1 97 ? -2.896 47.75 16.391 1 61.5 97 LEU B C 1
ATOM 1570 O O . LEU B 1 97 ? -2.9 48.75 17.094 1 61.5 97 LEU B O 1
ATOM 1574 N N . LYS B 1 98 ? -1.762 47.375 15.898 1 64.06 98 LYS B N 1
ATOM 1575 C CA . LYS B 1 98 ? -0.495 48.094 16 1 64.06 98 LYS B CA 1
ATOM 1576 C C . LYS B 1 98 ? -0.562 49.406 15.266 1 64.06 98 LYS B C 1
ATOM 1578 O O . LYS B 1 98 ? 0.209 50.344 15.562 1 64.06 98 LYS B O 1
ATOM 1583 N N . GLY B 1 99 ? -1.29 49.438 14.312 1 55.81 99 GLY B N 1
ATOM 1584 C CA . GLY B 1 99 ? -1.436 50.719 13.664 1 55.81 99 GLY B CA 1
ATOM 1585 C C . GLY B 1 99 ? -2.572 51.562 14.234 1 55.81 99 GLY B C 1
ATOM 1586 O O . GLY B 1 99 ? -2.449 52.781 14.367 1 55.81 99 GLY B O 1
#

pLDDT: mean 89.77, std 11.53, range [55.66, 98.94]

=== Feature glossary ===
Feature key, reading from the visual/contextual features back to the raw sequence:

Rendered structure images. Six rendered views show the 3D structure from the faces of a cube — i.e. along ±x, ±y, ±z. Rendering representation is drawn randomly per protein from cartoon (secondary-structure ribbons), sticks (backbone bonds), or molecular surface; coloring is either N→C rainbow (blue at the N-terminus through red at the C-terminus) or one color per chain.

Contact-map, Ramachandran, and PAE plots. The contact map is a binary N×N matrix image: pixel (i, j) is dark where Cα_i and Cα_j are within 8 Å and |i−j|>4. Because the |i−j|>4 filter removes local helical contacts, off-diagonal stripes parallel to the main diagonal indicate parallel β-sheets; stripes perpendicular to it indicate antiparallel β-sheets. The Ramachandran plot scatters every residue's (φ, ψ) pair against the sterically allowed regions. The PAE heatmap renders the predicted-aligned-error matrix.

InterPro / GO / CATH / organism. Database cross-references. InterPro integrates a dozen domain/family signature databases into unified entries with residue-range hits. GO terms attach function/process/location labels with evidence codes. CATH codes position the fold in a four-level structural taxonomy. Organism is the N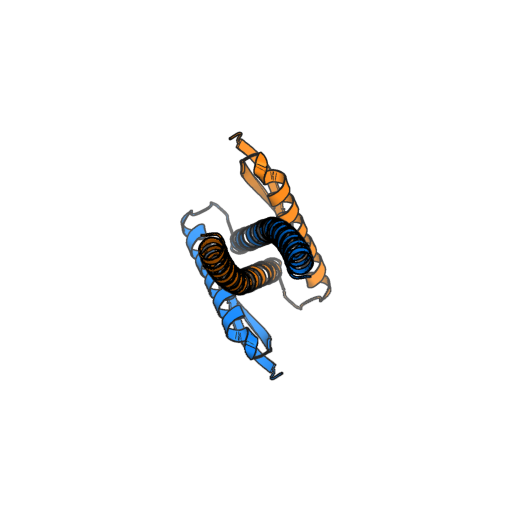CBI-taxonomy species name.

Nearest PDB structures. The Foldseek neighbor list gives the closest experimentally determined structures in the PDB, ranked by structural alignment. TM-score near 1 means near-identical fold; near 0.3 means only rough topology match. This is how one finds what a novel AlphaFold prediction most resembles in the solved-structure universe.

Predicted aligned error. PAE(i, j) answers: if I align the predicted and true structures on residue i, how far off (in Å) do I expect residue j to be? A block-diagonal PAE matrix with low values on the blocks and high values off-diagonal is the signature of a multi-domain protein with confidently predicted domains but uncertain inter-domain orientation.

Solvent-accessible surface area. Accessible surface area quantifies burial. A residue with SASA near zero is packed into the hydrophobic core; one with SASA >100 Å² sits on the surface. Computed here via the Shrake–Rupley numerical algorithm with a 1.4 Å probe.

B-factor. B-factor (Debye–Waller factor) reflects atomic displacement in the crystal lattice. It is an experimental observable (units Å²), not a prediction; low values mean the atom is pinned down, high values mean it moves or is heterogeneous across the crystal.

pLDDT. For AlphaFold models, the B-factor field carries pLDDT — the model's own estimate of local accuracy on a 0–100 scale. Regions with pLDDT<50 should be treated as essentially unmodeled; they often correspond to intrinsically disordered segments.

Backbone torsions (φ/ψ). φ (phi) and ψ (psi) are the two rotatable backbone dihedrals per residue: φ is the C(i-1)–N–Cα–C torsion, ψ is the N–Cα–C–N(i+1) torsion, both in degrees on (−180°, 180°]. α-helical residues cluster near (−60°, −45°); β-strand residues near (−120°, +130°). A Ramachandran plot is simply a scatter of (φ, ψ) for every residue.

Radius of gyration, Cα contacts, bounding box. Radius of gyration (Rg) is the root-mean-square distance of Cα atoms from their centroid — a single number for overall size and compactness. A globular domain of N residues has Rg ≈ 2.2·N^0.38 Å; an extended or disordered chain has a much larger Rg. The Cα contact count is the number of residue pairs whose Cα atoms are within 8 Å and are more than four positions apart in sequence — a standard proxy for tertiary packing density. The bounding box is the smallest axis-aligned box enclosing all Cα atoms.

Secondary structure (3-state, P-SEA). Three-state secondary structure (P-SEA) collapses the eight DSSP classes into helix (a), strand (b), and coil (c). P-SEA assigns these from Cα geometry alone — distances and angles — without requiring backbone oxygens, so it works on any Cα trace.

Secondary structure (8-state, DSSP). DSSP 8-state secondary structure assigns each residue one of H (α-helix), G (3₁₀-helix), I (π-helix), E (extended β-strand), B (isolated β-bridge), T (hydrogen-bonded turn), S (bend), or '-' (coil). The assignment is computed from backbone hydrogen-bond geometry via the Kabsch–Sander algorithm.

Foldseek 3Di. A 3Di character summarizes, for each residue, the relative orientation of the Cα frame of its nearest spatial neighbor. Because it encodes fold topology rather than chemistry, 3Di alignments detect remote structural similarity that sequence alignment misses.

mmCIF coordinates. The mmCIF block holds the 3D Cartesian coordinates of each backbone atom (N, Cα, C, O) in ångströms. mmCIF is the PDB's canonical archive format — a tagged-loop text representation of the atomic model.

Sequence. Sequence gives the chain of amino acids in standard one-letter code (A=alanine, C=cysteine, …, Y=tyrosine), read N→C. It is the only feature that is directly encoded by the gene; all structural features are derived from the folded form of this sequence.